Protein AF-S7QI22-F1 (afdb_monomer)

Organism: Gloeophyllum trabeum (strain ATCC 11539 / FP-39264 / Madison 617) (NCBI:txid670483)

pLDDT: mean 78.98, std 20.84, range [27.88, 98.0]

Secondary structure (DSSP, 8-state):
-----------PPPP-------TTS-S-SS-S--S--TT-EEEEES--SS---TTS----------------EEEEE-EEE-TTT--EEESHHHHHHHHHHHTT-SSHHHIIIIISTT---SS--SSS--SS---PPPPPP-TTPPPPP-EEEPPTT--S-STT--S-TTSHHHHHHT---EEES-GGG--SS-HHHHHHHHHHHHHTSHHHHS-HHHHHHHHHHHHT--HHHHHHHHHHHHHHHHH--GGGGSGGGGTTTTTSHHHHHHHHHHHHHHH--

Structure (mmCIF, N/CA/C/O backbone):
data_AF-S7QI22-F1
#
_entry.id   AF-S7QI22-F1
#
loop_
_atom_site.group_PDB
_atom_site.id
_atom_site.type_symbol
_atom_site.label_atom_id
_atom_site.label_alt_id
_atom_site.label_comp_id
_atom_site.label_asym_id
_atom_site.label_entity_id
_atom_site.label_seq_id
_atom_site.pdbx_PDB_ins_code
_atom_site.Cartn_x
_atom_site.Cartn_y
_atom_site.Cartn_z
_atom_site.occupancy
_atom_site.B_iso_or_equiv
_atom_site.auth_seq_id
_atom_site.auth_comp_id
_atom_site.auth_asym_id
_atom_site.auth_atom_id
_atom_site.pdbx_PDB_model_num
ATOM 1 N N . MET A 1 1 ? -31.833 12.101 -3.230 1.00 32.97 1 MET A N 1
ATOM 2 C CA . MET A 1 1 ? -30.832 11.012 -3.301 1.00 32.97 1 MET A CA 1
ATOM 3 C C . MET A 1 1 ? -29.604 11.663 -3.876 1.00 32.97 1 MET A C 1
ATOM 5 O O . MET A 1 1 ? -29.436 11.709 -5.086 1.00 32.97 1 MET A O 1
ATOM 9 N N . ASP A 1 2 ? -28.877 12.327 -2.991 1.00 27.88 2 ASP A N 1
ATOM 10 C CA . ASP A 1 2 ? -27.814 13.244 -3.352 1.00 27.88 2 ASP A CA 1
ATOM 11 C C . ASP A 1 2 ? -26.516 12.459 -3.516 1.00 27.88 2 ASP A C 1
ATOM 13 O O . ASP A 1 2 ? -26.020 11.841 -2.574 1.00 27.88 2 ASP A O 1
ATOM 17 N N . ASP A 1 3 ? -26.005 12.463 -4.748 1.00 34.81 3 ASP A N 1
ATOM 18 C CA . ASP A 1 3 ? -24.653 12.043 -5.099 1.00 34.81 3 ASP A CA 1
ATOM 19 C C . ASP A 1 3 ? -23.663 13.025 -4.462 1.00 34.81 3 ASP A C 1
ATOM 21 O O . ASP A 1 3 ? -23.208 14.003 -5.066 1.00 34.81 3 ASP A O 1
ATOM 25 N N . GLU A 1 4 ? -23.351 12.782 -3.192 1.00 31.64 4 GLU A N 1
ATOM 26 C CA . GLU A 1 4 ? -22.304 13.496 -2.486 1.00 31.64 4 GLU A CA 1
ATOM 27 C C . GLU A 1 4 ? -20.954 13.081 -3.085 1.00 31.64 4 GLU A C 1
ATOM 29 O O . GLU A 1 4 ? -20.426 11.984 -2.878 1.00 31.64 4 GLU A O 1
ATOM 34 N N . TRP A 1 5 ? -20.421 13.973 -3.915 1.00 32.31 5 TRP A N 1
ATOM 35 C CA . TRP A 1 5 ? -19.122 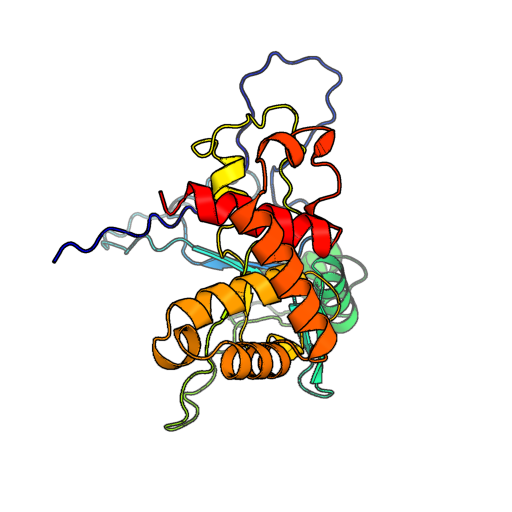13.861 -4.551 1.00 32.31 5 TRP A CA 1
ATOM 36 C C . TRP A 1 5 ? -18.049 13.479 -3.529 1.00 32.31 5 TRP A C 1
ATOM 38 O O . TRP A 1 5 ? -17.574 14.305 -2.751 1.00 32.31 5 TRP A O 1
ATOM 48 N N . LEU A 1 6 ? -17.586 12.229 -3.601 1.00 32.44 6 LEU A N 1
ATOM 49 C CA . LEU A 1 6 ? -16.284 11.808 -3.094 1.00 32.44 6 LEU A CA 1
ATOM 50 C C . LEU A 1 6 ? -15.233 12.751 -3.694 1.00 32.44 6 LEU A C 1
ATOM 52 O O . LEU A 1 6 ? -14.774 12.549 -4.821 1.00 32.44 6 LEU A O 1
ATOM 56 N N . VAL A 1 7 ? -14.859 13.796 -2.952 1.00 31.58 7 VAL A N 1
ATOM 57 C CA . VAL A 1 7 ? -13.767 14.704 -3.306 1.00 31.58 7 VAL A CA 1
ATOM 58 C C . VAL A 1 7 ? -12.490 13.868 -3.332 1.00 31.58 7 VAL A C 1
ATOM 60 O O . VAL A 1 7 ? -11.820 13.651 -2.321 1.00 31.58 7 VAL A O 1
ATOM 63 N N . ARG A 1 8 ? -12.170 13.329 -4.512 1.00 35.19 8 ARG A N 1
ATOM 64 C CA . ARG A 1 8 ? -10.935 12.597 -4.785 1.00 35.19 8 ARG A CA 1
ATOM 65 C C . ARG A 1 8 ? -9.800 13.609 -4.744 1.00 35.19 8 ARG A C 1
ATOM 67 O O . ARG A 1 8 ? -9.449 14.221 -5.748 1.00 35.19 8 ARG A O 1
ATOM 74 N N . TYR A 1 9 ? -9.245 13.817 -3.555 1.00 37.69 9 TYR A N 1
ATOM 75 C CA . TYR A 1 9 ? -8.039 14.610 -3.383 1.00 37.69 9 TYR A CA 1
ATOM 76 C C . TYR A 1 9 ? -6.875 13.906 -4.090 1.00 37.69 9 TYR A C 1
ATOM 78 O O . TYR A 1 9 ? -6.306 12.931 -3.595 1.00 37.69 9 TYR A O 1
ATOM 86 N N . PHE A 1 10 ? -6.515 14.409 -5.268 1.00 34.53 10 PHE A N 1
ATOM 87 C CA . PHE A 1 10 ? -5.229 14.119 -5.882 1.00 34.53 10 PHE A CA 1
ATOM 88 C C . PHE A 1 10 ? -4.170 14.944 -5.163 1.00 34.53 10 PHE A C 1
ATOM 90 O O . PHE A 1 10 ? -4.291 16.164 -5.031 1.00 34.53 10 PHE A O 1
ATOM 97 N N . HIS A 1 11 ? -3.119 14.279 -4.690 1.00 38.00 11 HIS A N 1
ATOM 98 C CA . HIS A 1 11 ? -1.991 14.963 -4.080 1.00 38.00 11 HIS A CA 1
ATOM 99 C C . HIS A 1 11 ? -1.364 15.903 -5.117 1.00 38.00 11 HIS A C 1
ATOM 101 O O . HIS A 1 11 ? -0.650 15.462 -6.016 1.00 38.00 11 HIS A O 1
ATOM 107 N N . LYS A 1 12 ? -1.630 17.209 -5.001 1.00 33.44 12 LYS A N 1
ATOM 108 C CA . LYS A 1 12 ? -0.836 18.220 -5.702 1.00 33.44 12 LYS A CA 1
ATOM 109 C C . LYS A 1 12 ? 0.592 18.112 -5.172 1.00 33.44 12 LYS A C 1
ATOM 111 O O . LYS A 1 12 ? 0.781 18.022 -3.955 1.00 33.44 12 LYS A O 1
ATOM 116 N N . ALA A 1 13 ? 1.575 18.098 -6.074 1.00 34.97 13 ALA A N 1
ATOM 117 C CA . ALA A 1 13 ? 2.981 18.163 -5.691 1.00 34.97 13 ALA A CA 1
ATOM 118 C C . ALA A 1 13 ? 3.179 19.324 -4.694 1.00 34.97 13 ALA A C 1
ATOM 120 O O . ALA A 1 13 ? 2.569 20.381 -4.901 1.00 34.97 13 ALA A O 1
ATOM 121 N N . PRO A 1 14 ? 3.971 19.146 -3.618 1.00 33.44 14 PRO A N 1
ATOM 122 C CA . PRO A 1 14 ? 4.215 20.205 -2.648 1.00 33.44 14 PRO A CA 1
ATOM 123 C C . PRO A 1 14 ? 4.653 21.480 -3.370 1.00 33.44 14 PRO A C 1
ATOM 125 O O . PRO A 1 14 ? 5.680 21.501 -4.046 1.00 33.44 14 PRO A O 1
ATOM 128 N N . ARG A 1 15 ? 3.853 22.542 -3.264 1.00 36.00 15 ARG A N 1
ATOM 129 C CA . ARG A 1 15 ? 4.297 23.883 -3.646 1.00 36.00 15 ARG A CA 1
ATOM 130 C C . ARG A 1 15 ? 5.043 24.462 -2.449 1.00 36.00 15 ARG A C 1
ATOM 132 O O . ARG A 1 15 ? 4.660 24.196 -1.311 1.00 36.00 15 ARG A O 1
ATOM 139 N N . ARG A 1 16 ? 6.125 25.201 -2.715 1.00 36.19 16 ARG A N 1
ATOM 140 C CA . ARG A 1 16 ? 6.928 25.896 -1.695 1.00 36.19 16 ARG A CA 1
ATOM 141 C C . ARG A 1 16 ? 6.001 26.597 -0.692 1.00 36.19 16 ARG A C 1
ATOM 143 O O . ARG A 1 16 ? 5.124 27.346 -1.119 1.00 36.19 16 ARG A O 1
ATOM 150 N N . SER A 1 17 ? 6.191 26.369 0.608 1.00 35.91 17 SER A N 1
ATOM 151 C CA . SER A 1 17 ? 5.625 27.259 1.623 1.00 35.91 17 SER A CA 1
ATOM 152 C C . SER A 1 17 ? 6.330 28.614 1.519 1.00 35.91 17 SER A C 1
ATOM 154 O O . SER A 1 17 ? 7.536 28.676 1.277 1.00 35.91 17 SER A O 1
ATOM 156 N N . ALA A 1 18 ? 5.575 29.703 1.650 1.00 34.38 18 ALA A N 1
ATOM 157 C CA . ALA A 1 18 ? 6.078 31.073 1.562 1.00 34.38 18 ALA A CA 1
ATOM 158 C C . ALA A 1 18 ? 6.797 31.507 2.857 1.00 34.38 18 ALA A C 1
ATOM 160 O O . ALA A 1 18 ? 6.476 32.543 3.429 1.00 34.38 18 ALA A O 1
ATOM 161 N N . LEU A 1 19 ? 7.733 30.694 3.355 1.00 39.56 19 LEU A N 1
ATOM 162 C CA . LEU A 1 19 ? 8.591 31.079 4.477 1.00 39.56 19 LEU A CA 1
ATOM 163 C C . LEU A 1 19 ? 9.858 31.793 3.970 1.00 39.56 19 LEU A C 1
ATOM 165 O O . LEU A 1 19 ? 10.321 31.488 2.864 1.00 39.56 19 LEU A O 1
ATOM 169 N N . PRO A 1 20 ? 10.422 32.742 4.745 1.00 38.84 20 PRO A N 1
ATOM 170 C CA . PRO A 1 20 ? 11.557 33.549 4.313 1.00 38.84 20 PRO A CA 1
ATOM 171 C C . PRO A 1 20 ? 12.781 32.677 4.025 1.00 38.84 20 PRO A C 1
ATOM 173 O O . PRO A 1 20 ? 13.117 31.774 4.790 1.00 38.84 20 PRO A O 1
ATOM 176 N N . GLN A 1 21 ? 13.439 32.965 2.903 1.00 41.16 21 GLN A N 1
ATOM 177 C CA . GLN A 1 21 ? 14.637 32.283 2.427 1.00 41.16 21 GLN A CA 1
ATOM 178 C C . GLN A 1 21 ? 15.797 32.467 3.414 1.00 41.16 21 GLN A C 1
ATOM 180 O O . GLN A 1 21 ? 16.499 33.473 3.377 1.00 41.16 21 GLN A O 1
ATOM 185 N N . THR A 1 22 ? 16.046 31.476 4.267 1.00 34.44 22 THR A N 1
ATOM 186 C CA . THR A 1 22 ? 17.354 31.312 4.902 1.00 34.44 22 THR A CA 1
ATOM 187 C C . THR A 1 22 ? 18.249 30.488 3.972 1.00 34.44 22 THR A C 1
ATOM 189 O O . THR A 1 22 ? 17.925 29.368 3.571 1.00 34.44 22 THR A O 1
ATOM 192 N N . LEU A 1 23 ? 19.375 31.093 3.586 1.00 37.47 23 LEU A N 1
ATOM 193 C CA . LEU A 1 23 ? 20.327 30.689 2.537 1.00 37.47 23 LEU A CA 1
ATOM 194 C C . LEU A 1 23 ? 21.115 29.384 2.800 1.00 37.47 23 LEU A C 1
ATOM 196 O O . LEU A 1 23 ? 22.158 29.156 2.198 1.00 37.47 23 LEU A O 1
ATOM 200 N N . THR A 1 24 ? 20.627 28.495 3.661 1.00 34.00 24 THR A N 1
ATOM 201 C CA . THR A 1 24 ? 21.284 27.214 3.989 1.00 34.00 24 THR A CA 1
ATOM 202 C C . THR A 1 24 ? 20.348 26.007 3.922 1.00 34.00 24 THR A C 1
ATOM 204 O O . THR A 1 24 ? 20.777 24.874 4.148 1.00 34.00 24 THR A O 1
ATOM 207 N N . ALA A 1 25 ? 19.081 26.198 3.542 1.00 32.06 25 ALA A N 1
ATOM 208 C CA . ALA A 1 25 ? 18.174 25.087 3.290 1.00 32.06 25 ALA A CA 1
ATOM 209 C C . ALA A 1 25 ? 18.541 24.398 1.968 1.00 32.06 25 ALA A C 1
ATOM 211 O O . ALA A 1 25 ? 18.298 24.927 0.882 1.00 32.06 25 ALA A O 1
ATOM 212 N N . SER A 1 26 ? 19.125 23.203 2.088 1.00 30.52 26 SER A N 1
ATOM 213 C CA . SER A 1 26 ? 19.327 22.235 1.010 1.00 30.52 26 SER A CA 1
ATOM 214 C C . SER A 1 26 ? 18.198 22.310 -0.021 1.00 30.52 26 SER A C 1
ATOM 216 O O . SER A 1 26 ? 17.028 22.021 0.258 1.00 30.52 26 SER A O 1
ATOM 218 N N . LEU A 1 27 ? 18.567 22.716 -1.234 1.00 33.09 27 LEU A N 1
ATOM 219 C CA . LEU A 1 27 ? 17.755 22.573 -2.426 1.00 33.09 27 LEU A CA 1
ATOM 220 C C . LEU A 1 27 ? 17.337 21.097 -2.526 1.00 33.09 27 LEU A C 1
ATOM 222 O O . LEU A 1 27 ? 18.102 20.283 -3.033 1.00 33.09 27 LEU A O 1
ATOM 226 N N . THR A 1 28 ? 16.117 20.745 -2.086 1.00 36.25 28 THR A N 1
ATOM 227 C CA . THR A 1 28 ? 15.000 20.253 -2.933 1.00 36.25 28 THR A CA 1
ATOM 228 C C . THR A 1 28 ? 14.125 19.131 -2.343 1.00 36.25 28 THR A C 1
ATOM 230 O O . THR A 1 28 ? 14.514 17.968 -2.258 1.00 36.25 28 THR A O 1
ATOM 233 N N . ALA A 1 29 ? 12.847 19.453 -2.104 1.00 35.47 29 ALA A N 1
ATOM 234 C CA . ALA A 1 29 ? 11.760 18.499 -1.869 1.00 35.47 29 ALA A CA 1
ATOM 235 C C . ALA A 1 29 ? 10.654 18.665 -2.936 1.00 35.47 29 ALA A C 1
ATOM 237 O O . ALA A 1 29 ? 9.647 19.312 -2.679 1.00 35.47 29 ALA A O 1
ATOM 238 N N . ALA A 1 30 ? 10.851 18.041 -4.110 1.00 38.47 30 ALA A N 1
ATOM 239 C CA . ALA A 1 30 ? 9.886 17.866 -5.221 1.00 38.47 30 ALA A CA 1
ATOM 240 C C . ALA A 1 30 ? 9.896 18.899 -6.378 1.00 38.47 30 ALA A C 1
ATOM 242 O O . ALA A 1 30 ? 8.937 19.636 -6.580 1.00 38.47 30 ALA A O 1
ATOM 243 N N . GLY A 1 31 ? 10.938 18.868 -7.222 1.00 31.12 31 GLY A N 1
ATOM 244 C CA . GLY A 1 31 ? 10.938 19.511 -8.546 1.00 31.12 31 GLY A CA 1
ATOM 245 C C . GLY A 1 31 ? 11.563 18.610 -9.622 1.00 31.12 31 GLY A C 1
ATOM 246 O O . GLY A 1 31 ? 12.725 18.229 -9.481 1.00 31.12 31 GLY A O 1
ATOM 247 N N . GLY A 1 32 ? 10.791 18.284 -10.669 1.00 35.94 32 GLY A N 1
ATOM 248 C CA . GLY A 1 32 ? 11.262 17.710 -11.943 1.00 35.94 32 GLY A CA 1
ATOM 249 C C . GLY A 1 32 ? 11.547 16.207 -12.017 1.00 35.94 32 GLY A C 1
ATOM 250 O O . GLY A 1 32 ? 11.853 15.566 -11.011 1.00 35.94 32 GLY A O 1
ATOM 251 N N . TYR A 1 33 ? 11.503 15.649 -13.238 1.00 45.06 33 TYR A N 1
ATOM 252 C CA . TYR A 1 33 ? 12.042 14.317 -13.538 1.00 45.06 33 TYR A CA 1
ATOM 253 C C . TYR A 1 33 ? 13.575 14.366 -13.453 1.00 45.06 33 TYR A C 1
ATOM 255 O O . TYR A 1 33 ? 14.273 14.707 -14.401 1.00 45.06 33 TYR A O 1
ATOM 263 N N . ARG A 1 34 ? 14.105 14.054 -12.269 1.00 52.25 34 ARG A N 1
ATOM 264 C CA . ARG A 1 34 ? 15.538 14.102 -11.922 1.00 52.25 34 ARG A CA 1
ATOM 265 C C . ARG A 1 34 ? 16.321 12.862 -12.367 1.00 52.25 34 ARG A C 1
ATOM 267 O O . ARG A 1 34 ? 17.163 12.370 -11.625 1.00 52.25 34 ARG A O 1
ATOM 274 N N . GLY A 1 35 ? 15.984 12.299 -13.526 1.00 54.97 35 GLY A N 1
ATOM 275 C CA . GLY A 1 35 ? 16.480 10.973 -13.914 1.00 54.97 35 GLY A CA 1
ATOM 276 C C . GLY A 1 35 ? 15.874 9.835 -13.081 1.00 54.97 35 GLY A C 1
ATOM 277 O O . GLY A 1 35 ? 16.493 8.786 -12.945 1.00 54.97 35 GLY A O 1
ATOM 278 N N . GLY A 1 36 ? 14.675 10.054 -12.521 1.00 62.53 36 GLY A N 1
ATOM 279 C CA . GLY A 1 36 ? 13.928 9.097 -11.698 1.00 62.53 36 GLY A CA 1
ATOM 280 C C . GLY A 1 36 ? 14.420 8.968 -10.250 1.00 62.53 36 GLY A C 1
ATOM 281 O O . GLY A 1 36 ? 15.495 9.421 -9.874 1.00 62.53 36 GLY A O 1
ATOM 282 N N . THR A 1 37 ? 13.597 8.365 -9.389 1.00 74.06 37 THR A N 1
ATOM 283 C CA . THR A 1 37 ? 13.977 8.021 -8.007 1.00 74.06 37 THR A CA 1
ATOM 284 C C . THR A 1 37 ? 13.543 6.594 -7.703 1.00 74.06 37 THR A C 1
ATOM 286 O O . THR A 1 37 ? 12.596 6.097 -8.306 1.00 74.06 37 THR A O 1
ATOM 289 N N . ARG A 1 38 ? 14.162 5.940 -6.716 1.00 85.75 38 ARG A N 1
ATOM 290 C CA . ARG A 1 38 ? 13.755 4.606 -6.232 1.00 85.75 38 ARG A CA 1
ATOM 291 C C . ARG A 1 38 ? 12.455 4.640 -5.400 1.00 85.75 38 ARG A C 1
ATOM 293 O O . ARG A 1 38 ? 12.348 4.004 -4.361 1.00 85.75 38 ARG A O 1
ATOM 300 N N . LYS A 1 39 ? 11.462 5.443 -5.800 1.00 87.06 39 LYS A N 1
ATOM 301 C CA . LYS A 1 39 ? 10.205 5.663 -5.051 1.00 87.06 39 LYS A CA 1
ATOM 302 C C . LYS A 1 39 ? 8.987 4.956 -5.657 1.00 87.06 39 LYS A C 1
ATOM 304 O O . LYS A 1 39 ? 7.886 5.105 -5.111 1.00 87.06 39 LYS A O 1
ATOM 309 N N . GLY A 1 40 ? 9.199 4.128 -6.676 1.00 90.44 40 GLY A N 1
ATOM 310 C CA . GLY A 1 40 ? 8.185 3.392 -7.431 1.00 90.44 40 GLY A CA 1
ATOM 311 C C . GLY A 1 40 ? 8.192 3.806 -8.904 1.00 90.44 40 GLY A C 1
ATOM 312 O O . GLY A 1 40 ? 9.109 4.498 -9.340 1.00 90.44 40 GLY A O 1
ATOM 313 N N . LEU A 1 41 ? 7.171 3.384 -9.647 1.00 91.56 41 LEU A N 1
ATOM 314 C CA . LEU A 1 41 ? 6.966 3.747 -11.050 1.00 91.56 41 LEU A CA 1
ATOM 315 C C . LEU A 1 41 ? 5.680 4.565 -11.186 1.00 91.56 41 LEU A C 1
ATOM 317 O O . LEU A 1 41 ? 4.600 4.072 -10.858 1.00 91.56 41 LEU A O 1
ATOM 321 N N . ASP A 1 42 ? 5.803 5.798 -11.668 1.00 90.25 42 ASP A N 1
ATOM 322 C CA . ASP A 1 42 ? 4.667 6.673 -11.946 1.00 90.25 42 ASP A CA 1
ATOM 323 C C . ASP A 1 42 ? 4.140 6.428 -13.366 1.00 90.25 42 ASP A C 1
ATOM 325 O O . ASP A 1 42 ? 4.886 6.488 -14.341 1.00 90.25 42 ASP A O 1
ATOM 329 N N . LEU A 1 43 ? 2.838 6.173 -13.475 1.00 88.50 43 LEU A N 1
ATOM 330 C CA . LEU A 1 43 ? 2.094 6.184 -14.729 1.00 88.50 43 LEU A CA 1
ATOM 331 C C . LEU A 1 43 ? 1.163 7.384 -14.716 1.00 88.50 43 LEU A C 1
ATOM 333 O O . LEU A 1 43 ? 0.301 7.473 -13.845 1.00 88.50 43 LEU A O 1
ATOM 337 N N . THR A 1 44 ? 1.313 8.277 -15.686 1.00 84.88 44 THR A N 1
ATOM 338 C CA . THR A 1 44 ? 0.451 9.452 -15.838 1.00 84.88 44 THR A CA 1
ATOM 339 C C . THR A 1 44 ? -0.489 9.236 -17.016 1.00 84.88 44 THR A C 1
ATOM 341 O O . THR A 1 44 ? -0.072 8.778 -18.077 1.00 84.88 44 THR A O 1
ATOM 344 N N . PHE A 1 45 ? -1.763 9.560 -16.818 1.00 78.12 45 PHE A N 1
ATOM 345 C CA . PHE A 1 45 ? -2.821 9.481 -17.816 1.00 78.12 45 PHE A CA 1
ATOM 346 C C . PHE A 1 45 ? -3.348 10.879 -18.120 1.00 78.12 45 PHE A C 1
ATOM 348 O O . PHE A 1 45 ? -3.448 11.722 -17.224 1.00 78.12 45 PHE A O 1
ATOM 355 N N . GLY A 1 46 ? -3.737 11.083 -19.374 1.00 68.44 46 GLY A N 1
ATOM 356 C CA . GLY A 1 46 ? -4.176 12.377 -19.878 1.00 68.44 46 GLY A CA 1
ATOM 357 C C . GLY A 1 46 ? -2.999 13.237 -20.326 1.00 68.44 46 GLY A C 1
ATOM 358 O O . GLY A 1 46 ? -1.944 13.264 -19.694 1.00 68.44 46 GLY A O 1
ATOM 359 N N . MET A 1 47 ? -3.185 13.941 -21.438 1.00 57.25 47 MET A N 1
ATOM 360 C CA . MET A 1 47 ? -2.289 15.013 -21.850 1.00 57.25 47 MET A CA 1
ATOM 361 C C . MET A 1 47 ? -2.781 16.309 -21.208 1.00 57.25 47 MET A C 1
ATOM 363 O O . MET A 1 47 ? -3.920 16.707 -21.446 1.00 57.25 47 MET A O 1
ATOM 367 N N . PRO A 1 48 ? -1.955 17.014 -20.423 1.00 51.91 48 PRO A N 1
ATOM 368 C CA . PRO A 1 48 ? -2.129 18.448 -20.301 1.00 51.91 48 PRO A CA 1
ATOM 369 C C . PRO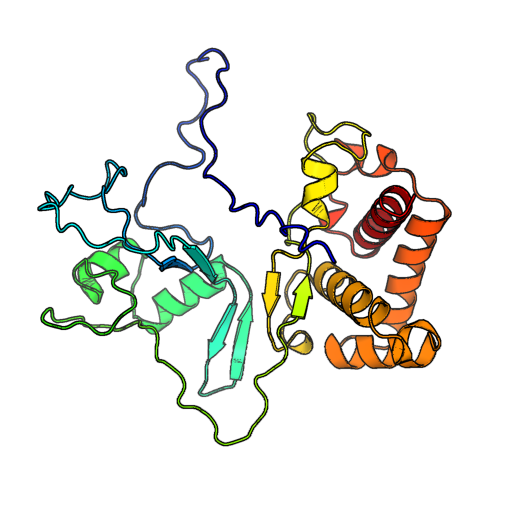 A 1 48 ? -2.020 19.039 -21.712 1.00 51.91 48 PRO A C 1
ATOM 371 O O . PRO A 1 48 ? -1.005 18.831 -22.375 1.00 51.91 48 PRO A O 1
ATOM 374 N N . SER A 1 49 ? -3.017 19.803 -22.163 1.00 51.25 49 SER A N 1
ATOM 375 C CA . SER A 1 49 ? -2.931 20.583 -23.413 1.00 51.25 49 SER A CA 1
ATOM 376 C C . SER A 1 49 ? -1.763 21.587 -23.391 1.00 51.25 49 SER A C 1
ATOM 378 O O . SER A 1 49 ? -1.412 22.173 -24.406 1.00 51.25 49 SER A O 1
ATOM 380 N N . THR A 1 50 ? -1.154 21.795 -22.218 1.00 52.34 50 THR A N 1
ATOM 381 C CA . THR A 1 50 ? 0.040 22.606 -21.993 1.00 52.34 50 THR A CA 1
ATOM 382 C C . THR A 1 50 ? 1.014 21.883 -21.060 1.00 52.34 50 THR A C 1
ATOM 384 O O . THR A 1 50 ? 0.740 21.635 -19.883 1.00 52.34 50 THR A O 1
ATOM 387 N N . VAL A 1 51 ? 2.197 21.551 -21.579 1.00 52.88 51 VAL A N 1
ATOM 388 C CA . VAL A 1 51 ? 3.321 21.037 -20.787 1.00 52.88 51 VAL A CA 1
ATOM 389 C C . VAL A 1 51 ? 3.870 22.187 -19.936 1.00 52.88 51 VAL A C 1
ATOM 391 O O . VAL A 1 51 ? 4.609 23.033 -20.421 1.00 52.88 51 VAL A O 1
ATOM 394 N N . THR A 1 52 ? 3.491 22.248 -18.658 1.00 51.47 52 THR A N 1
ATOM 395 C CA . THR A 1 52 ? 3.945 23.301 -17.718 1.00 51.47 52 THR A CA 1
ATOM 396 C C . THR A 1 52 ? 5.245 22.952 -16.987 1.00 51.47 52 THR A C 1
ATOM 398 O O . THR A 1 52 ? 5.781 23.761 -16.230 1.00 51.47 52 THR A O 1
ATOM 401 N N . SER A 1 53 ? 5.755 21.733 -17.179 1.00 51.47 53 SER A N 1
ATOM 402 C CA . SER A 1 53 ? 7.024 21.298 -16.598 1.00 51.47 53 SER A CA 1
ATOM 403 C C . SER A 1 53 ? 8.194 21.925 -17.362 1.00 51.47 53 SER A C 1
ATOM 405 O O . SER A 1 53 ? 8.289 21.707 -18.567 1.00 51.47 53 SER A O 1
ATOM 407 N N . PRO A 1 54 ? 9.148 22.591 -16.686 1.00 47.28 54 PRO A N 1
ATOM 408 C CA . PRO A 1 54 ? 10.325 23.166 -17.344 1.00 47.28 54 PRO A CA 1
ATOM 409 C C . PRO A 1 54 ? 11.306 22.107 -17.879 1.00 47.28 54 PRO A C 1
ATOM 411 O O . PRO A 1 54 ? 12.309 22.453 -18.491 1.00 47.28 54 PRO A O 1
ATOM 414 N N . TYR A 1 55 ? 11.048 20.821 -17.626 1.00 48.12 55 TYR A N 1
ATOM 415 C CA . TYR A 1 55 ? 11.918 19.704 -18.005 1.00 48.12 55 TYR A CA 1
ATOM 416 C C . TYR A 1 55 ? 11.506 19.008 -19.305 1.00 48.12 55 TYR A C 1
ATOM 418 O O . TYR A 1 55 ? 12.203 18.102 -19.750 1.00 48.12 55 TYR A O 1
ATOM 426 N N . PHE A 1 56 ? 10.373 19.389 -19.890 1.00 52.41 56 PHE A N 1
ATOM 427 C CA . PHE A 1 56 ? 9.887 18.831 -21.145 1.00 52.41 56 PHE A CA 1
ATOM 428 C C . PHE A 1 56 ? 9.682 19.975 -22.134 1.00 52.41 56 PHE A C 1
ATOM 430 O O . PHE A 1 56 ? 9.175 21.033 -21.762 1.00 52.41 56 PHE A O 1
ATOM 437 N N . ALA A 1 57 ? 10.084 19.771 -23.387 1.00 55.16 57 ALA A N 1
ATOM 438 C CA . ALA A 1 57 ? 9.852 20.756 -24.430 1.00 55.16 57 ALA A CA 1
ATOM 439 C C . ALA A 1 57 ? 8.340 20.941 -24.627 1.00 55.16 57 ALA A C 1
ATOM 441 O O . ALA A 1 57 ? 7.604 19.970 -24.814 1.00 55.16 57 ALA A O 1
ATOM 442 N N . SER A 1 58 ? 7.876 22.190 -24.570 1.00 52.66 58 SER A N 1
ATOM 443 C CA . SER A 1 58 ? 6.507 22.537 -24.941 1.00 52.66 58 SER A CA 1
ATOM 444 C C . SER A 1 58 ? 6.342 22.293 -26.437 1.00 52.66 58 SER A C 1
ATOM 446 O O . SER A 1 58 ? 6.722 23.129 -27.254 1.00 52.66 58 SER A O 1
ATOM 448 N N . LEU A 1 59 ? 5.778 21.145 -26.804 1.00 50.44 59 LEU A N 1
ATOM 449 C CA . LEU A 1 59 ? 5.269 20.925 -28.152 1.00 50.44 59 LEU A CA 1
ATOM 450 C C . LEU A 1 59 ? 4.103 21.900 -28.347 1.00 50.44 59 LEU A C 1
ATOM 452 O O . LEU A 1 59 ? 3.067 21.776 -27.690 1.00 50.44 59 LEU A O 1
ATOM 456 N N . GLY A 1 60 ? 4.317 22.925 -29.176 1.00 48.47 60 GLY A N 1
ATOM 457 C CA . GLY A 1 60 ? 3.314 23.938 -29.492 1.00 48.47 60 GLY A CA 1
ATOM 458 C C . GLY A 1 60 ? 2.007 23.265 -29.895 1.00 48.47 60 GLY A C 1
ATOM 459 O O . GLY A 1 60 ? 1.946 22.569 -30.902 1.00 48.47 60 GLY A O 1
ATOM 460 N N . SER A 1 61 ? 0.977 23.417 -29.068 1.00 47.34 61 SER A N 1
ATOM 461 C CA . SER A 1 61 ? -0.314 22.788 -29.316 1.00 47.34 61 SER A CA 1
ATOM 462 C C . SER A 1 61 ? -1.114 23.667 -30.268 1.00 47.34 61 SER A C 1
ATOM 464 O O . SER A 1 61 ? -1.582 24.741 -29.894 1.00 47.34 61 SER A O 1
ATOM 466 N N . SER A 1 62 ? -1.259 23.214 -31.513 1.00 43.72 62 SER A N 1
ATOM 467 C CA . SER A 1 62 ? -2.283 23.715 -32.426 1.00 43.72 62 SER A CA 1
ATOM 468 C C . SER A 1 62 ? -3.649 23.433 -31.801 1.00 43.72 62 SER A C 1
ATOM 470 O O . SER A 1 62 ? -3.996 22.282 -31.538 1.00 43.72 62 SER A O 1
ATOM 472 N N . ALA A 1 63 ? -4.396 24.495 -31.509 1.00 46.00 63 ALA A N 1
ATOM 473 C CA . ALA A 1 63 ? -5.708 24.435 -30.885 1.00 46.00 63 ALA A CA 1
ATOM 474 C C . ALA A 1 63 ? -6.698 23.654 -31.767 1.00 46.00 63 ALA A C 1
ATOM 476 O O . ALA A 1 63 ? -7.215 24.182 -32.748 1.00 46.00 63 ALA A O 1
ATOM 477 N N . SER A 1 64 ? -6.970 22.396 -31.414 1.00 42.34 64 SER A N 1
ATOM 478 C CA . SER A 1 64 ? -8.115 21.649 -31.935 1.00 42.34 64 SER A CA 1
ATOM 479 C C . SER A 1 64 ? -9.243 21.716 -30.912 1.00 42.34 64 SER A C 1
ATOM 481 O O . SER A 1 64 ? -9.112 21.268 -29.775 1.00 42.34 64 SER A O 1
ATOM 483 N N . SER A 1 65 ? -10.347 22.327 -31.326 1.00 42.97 65 SER A N 1
ATOM 484 C CA . SER A 1 65 ? -11.556 22.636 -30.565 1.00 42.97 65 SER A CA 1
ATOM 485 C C . SER A 1 65 ? -12.460 21.420 -30.333 1.00 42.97 65 SER A C 1
ATOM 487 O O . SER A 1 65 ? -13.663 21.463 -30.595 1.00 42.97 65 SER A O 1
ATOM 489 N N . ARG A 1 66 ? -11.919 20.314 -29.815 1.00 45.59 66 ARG A N 1
ATOM 490 C CA . ARG A 1 66 ? -12.767 19.272 -29.227 1.00 45.59 66 ARG A CA 1
ATOM 491 C C . ARG A 1 66 ? -12.860 19.511 -27.732 1.00 45.59 66 ARG A C 1
ATOM 493 O O . ARG A 1 66 ? -11.856 19.765 -27.079 1.00 45.59 66 ARG A O 1
ATOM 500 N N . ALA A 1 67 ? -14.082 19.449 -27.206 1.00 49.50 67 ALA A N 1
ATOM 501 C CA . ALA A 1 67 ? -14.359 19.371 -25.779 1.00 49.50 67 ALA A CA 1
ATOM 502 C C . ALA A 1 67 ? -13.747 18.069 -25.236 1.00 49.50 67 ALA A C 1
ATOM 504 O O . ALA A 1 67 ? -14.422 17.057 -25.059 1.00 49.50 67 ALA A O 1
ATOM 505 N N . GLU A 1 68 ? -12.427 18.060 -25.086 1.00 53.28 68 GLU A N 1
ATOM 506 C CA . GLU A 1 68 ? -11.676 16.941 -24.558 1.00 53.28 68 GLU A CA 1
ATOM 507 C C . GLU A 1 68 ? -11.969 16.886 -23.069 1.00 53.28 68 GLU A C 1
ATOM 509 O O . GLU A 1 68 ? -11.625 17.786 -22.303 1.00 53.28 68 GLU A O 1
ATOM 514 N N . THR A 1 69 ? -12.648 15.822 -22.653 1.00 50.72 69 THR A N 1
ATOM 515 C CA . THR A 1 69 ? -12.766 15.461 -21.247 1.00 50.72 69 THR A CA 1
ATOM 516 C C . THR A 1 69 ? -11.366 15.486 -20.643 1.00 50.72 69 THR A C 1
ATOM 518 O O . THR A 1 69 ? -10.547 14.620 -20.954 1.00 50.72 69 THR A O 1
ATOM 521 N N . SER A 1 70 ? -11.086 16.481 -19.801 1.00 61.53 70 SER A N 1
ATOM 522 C CA . SER A 1 70 ? -9.783 16.757 -19.188 1.00 61.53 70 SER A CA 1
ATOM 523 C C . SER A 1 70 ? -9.446 15.727 -18.105 1.00 61.53 70 SER A C 1
ATOM 525 O O . SER A 1 70 ? -9.211 16.060 -16.941 1.00 61.53 70 SER A O 1
ATOM 527 N N . THR A 1 71 ? -9.499 14.443 -18.454 1.00 62.06 71 THR A N 1
ATOM 528 C CA . THR A 1 71 ? -9.206 13.351 -17.534 1.00 62.06 71 THR A CA 1
ATOM 529 C C . THR A 1 71 ? -7.700 13.235 -17.420 1.00 62.06 71 THR A C 1
ATOM 531 O O . THR A 1 71 ? -7.042 12.522 -18.172 1.00 62.06 71 THR A O 1
ATOM 534 N N . VAL A 1 72 ? -7.167 13.983 -16.463 1.00 74.94 72 VAL A N 1
ATOM 535 C CA . VAL A 1 72 ? -5.802 13.838 -15.977 1.00 74.94 72 VAL A CA 1
ATOM 536 C C . VAL A 1 72 ? -5.808 12.920 -14.765 1.00 74.94 72 VAL A C 1
ATOM 538 O O . VAL A 1 72 ? -6.692 12.984 -13.908 1.00 74.94 72 VAL A O 1
ATOM 541 N N . GLY A 1 73 ? -4.821 12.044 -14.681 1.00 80.62 73 GLY A N 1
ATOM 542 C CA . GLY A 1 73 ? -4.710 11.112 -13.575 1.00 80.62 73 GLY A CA 1
ATOM 543 C C . GLY A 1 73 ? -3.334 10.489 -13.505 1.00 80.62 73 GLY A C 1
ATOM 544 O O . GLY A 1 73 ? -2.488 10.689 -14.370 1.00 80.62 73 GLY A O 1
ATOM 545 N N . GLY A 1 74 ? -3.109 9.706 -12.462 1.00 85.06 74 GLY A N 1
ATOM 546 C CA . GLY A 1 74 ? -1.881 8.947 -12.351 1.00 85.06 74 GLY A CA 1
ATOM 547 C C . GLY A 1 74 ? -1.992 7.822 -11.344 1.00 85.06 74 GLY A C 1
ATOM 548 O O . GLY A 1 74 ? -2.826 7.853 -10.437 1.00 85.06 74 GLY A O 1
ATOM 549 N N . ILE A 1 75 ? -1.152 6.813 -11.527 1.00 88.38 75 ILE A N 1
ATOM 550 C CA . ILE A 1 75 ? -1.024 5.666 -10.640 1.00 88.38 75 ILE A CA 1
ATOM 551 C C . ILE A 1 75 ? 0.454 5.497 -10.319 1.00 88.38 75 ILE A C 1
ATOM 553 O O . ILE A 1 75 ? 1.286 5.403 -11.216 1.00 88.38 75 ILE A O 1
ATOM 557 N N . LEU A 1 76 ? 0.765 5.406 -9.028 1.00 91.00 76 LEU A N 1
ATOM 558 C CA . LEU A 1 76 ? 2.100 5.074 -8.550 1.00 91.00 76 LEU A CA 1
ATOM 559 C C . LEU A 1 76 ? 2.165 3.589 -8.201 1.00 91.00 76 LEU A C 1
ATOM 561 O O . LEU A 1 76 ? 1.611 3.141 -7.193 1.00 91.00 76 LEU A O 1
ATOM 565 N N . LEU A 1 77 ? 2.871 2.827 -9.028 1.00 92.00 77 LEU A N 1
ATOM 566 C CA . LEU A 1 77 ? 3.106 1.406 -8.828 1.00 92.00 77 LEU A CA 1
ATOM 567 C C . LEU A 1 77 ? 4.241 1.194 -7.821 1.00 92.00 77 LEU A C 1
ATOM 569 O O . LEU A 1 77 ? 5.306 1.809 -7.903 1.00 92.00 77 LEU A O 1
ATOM 573 N N . ARG A 1 78 ? 4.005 0.310 -6.845 1.00 89.62 78 ARG A N 1
ATOM 574 C CA . ARG A 1 78 ? 4.958 0.002 -5.755 1.00 89.62 78 ARG A CA 1
ATOM 575 C C . ARG A 1 78 ? 5.233 -1.481 -5.542 1.00 89.62 78 ARG A C 1
ATOM 577 O O . ARG A 1 78 ? 6.075 -1.830 -4.719 1.00 89.62 78 ARG A O 1
ATOM 584 N N . THR A 1 79 ? 4.511 -2.329 -6.258 1.00 90.19 79 THR A N 1
ATOM 585 C CA . THR A 1 79 ? 4.627 -3.779 -6.175 1.00 90.19 79 THR A CA 1
ATOM 586 C C . THR A 1 79 ? 4.517 -4.333 -7.582 1.00 90.19 79 THR A C 1
ATOM 588 O O . THR A 1 79 ? 3.651 -3.903 -8.345 1.00 90.19 79 THR A O 1
ATOM 591 N N . ILE A 1 80 ? 5.387 -5.278 -7.917 1.00 91.81 80 ILE A N 1
ATOM 592 C CA . ILE A 1 80 ? 5.336 -6.028 -9.169 1.00 91.81 80 ILE A CA 1
ATOM 593 C C . ILE A 1 80 ? 5.308 -7.520 -8.844 1.00 91.81 80 ILE A C 1
ATOM 595 O O . ILE A 1 80 ? 5.847 -7.956 -7.826 1.00 91.81 80 ILE A O 1
ATOM 599 N N . ARG A 1 81 ? 4.639 -8.301 -9.690 1.00 91.94 81 ARG A N 1
ATOM 600 C CA . ARG A 1 81 ? 4.645 -9.759 -9.617 1.00 91.94 81 ARG A CA 1
ATOM 601 C C . ARG A 1 81 ? 5.230 -10.303 -10.907 1.00 91.94 81 ARG A C 1
ATOM 603 O O . ARG A 1 81 ? 4.730 -9.969 -11.981 1.00 91.94 81 ARG A O 1
ATOM 610 N N . CYS A 1 82 ? 6.251 -11.137 -10.794 1.00 91.06 82 CYS A N 1
ATOM 611 C CA . CYS A 1 82 ? 6.770 -11.884 -11.925 1.00 91.06 82 CYS A CA 1
ATOM 612 C C . CYS A 1 82 ? 5.765 -12.983 -12.301 1.00 91.06 82 CYS A C 1
ATOM 614 O O . CYS A 1 82 ? 5.242 -13.694 -11.443 1.00 91.06 82 CYS A O 1
ATOM 616 N N . VAL A 1 83 ? 5.424 -13.072 -13.587 1.00 89.62 83 VAL A N 1
ATOM 617 C CA . VAL A 1 83 ? 4.396 -14.008 -14.071 1.00 89.62 83 VAL A CA 1
ATOM 618 C C . VAL A 1 83 ? 4.926 -15.440 -14.118 1.00 89.62 83 VAL A C 1
ATOM 620 O O . VAL A 1 83 ? 4.163 -16.359 -13.844 1.00 89.62 83 VAL A O 1
ATOM 623 N N . ALA A 1 84 ? 6.212 -15.620 -14.431 1.00 90.56 84 ALA A N 1
ATOM 624 C CA . ALA A 1 84 ? 6.817 -16.934 -14.634 1.00 90.56 84 ALA A CA 1
ATOM 625 C C . ALA A 1 84 ? 6.907 -17.762 -13.342 1.00 90.56 84 ALA A C 1
ATOM 627 O O . ALA A 1 84 ? 6.607 -18.949 -13.357 1.00 90.56 84 ALA A O 1
ATOM 628 N N . ASP A 1 85 ? 7.291 -17.135 -12.228 1.00 91.62 85 ASP A N 1
ATOM 629 C CA . ASP A 1 85 ? 7.522 -17.797 -10.934 1.00 91.62 85 ASP A CA 1
ATOM 630 C C . ASP A 1 85 ? 6.511 -17.371 -9.850 1.00 91.62 85 ASP A C 1
ATOM 632 O O . ASP A 1 85 ? 6.543 -17.862 -8.724 1.00 91.62 85 ASP A O 1
ATOM 636 N N . GLY A 1 86 ? 5.614 -16.427 -10.158 1.00 89.69 86 GLY A N 1
ATOM 637 C CA . GLY A 1 86 ? 4.653 -15.877 -9.203 1.00 89.69 86 GLY A CA 1
ATOM 638 C C . GLY A 1 86 ? 5.268 -14.995 -8.110 1.00 89.69 86 GLY A C 1
ATOM 639 O O . GLY A 1 86 ? 4.528 -14.522 -7.242 1.00 89.69 86 GLY A O 1
ATOM 640 N N . ARG A 1 87 ? 6.582 -14.733 -8.140 1.00 91.94 87 ARG A N 1
ATOM 641 C CA . ARG A 1 87 ? 7.297 -13.983 -7.101 1.00 91.94 87 ARG A CA 1
ATOM 642 C C . ARG A 1 87 ? 6.784 -12.551 -7.024 1.00 91.94 87 ARG A C 1
ATOM 644 O O . ARG A 1 87 ? 6.732 -11.830 -8.023 1.00 91.94 87 ARG A O 1
ATOM 651 N N . VAL A 1 88 ? 6.425 -12.120 -5.816 1.00 91.56 88 VAL A N 1
ATOM 652 C CA . VAL A 1 88 ? 5.946 -10.760 -5.542 1.00 91.56 88 VAL A CA 1
ATOM 653 C C . VAL A 1 88 ? 7.065 -9.929 -4.937 1.00 91.56 88 VAL A C 1
ATOM 655 O O . VAL A 1 88 ? 7.617 -10.268 -3.893 1.00 91.56 88 VAL A O 1
ATOM 658 N N . ILE A 1 89 ? 7.364 -8.804 -5.575 1.00 91.62 89 ILE A N 1
ATOM 659 C CA . ILE A 1 89 ? 8.374 -7.846 -5.136 1.00 91.62 89 ILE A CA 1
ATOM 660 C C . ILE A 1 89 ? 7.632 -6.622 -4.634 1.00 91.62 89 ILE A C 1
ATOM 662 O O . ILE A 1 89 ? 7.047 -5.860 -5.406 1.00 91.62 89 ILE A O 1
ATOM 666 N N . SER A 1 90 ? 7.604 -6.472 -3.312 1.00 88.31 90 SER A N 1
ATOM 667 C CA . SER A 1 90 ? 6.810 -5.453 -2.634 1.00 88.31 90 SER A CA 1
ATOM 668 C C . SER A 1 90 ? 7.702 -4.390 -2.012 1.00 88.31 90 SER A C 1
ATOM 670 O O . SER A 1 90 ? 8.308 -4.603 -0.965 1.00 88.31 90 SER A O 1
ATOM 672 N N . GLY A 1 91 ? 7.713 -3.208 -2.614 1.00 87.06 91 GLY A N 1
ATOM 673 C CA . GLY A 1 91 ? 8.445 -2.056 -2.115 1.00 87.06 91 GLY A CA 1
ATOM 674 C C . GLY A 1 91 ? 8.798 -1.115 -3.262 1.00 87.06 91 GLY A C 1
ATOM 675 O O . GLY A 1 91 ? 9.197 -1.588 -4.323 1.00 87.06 91 GLY A O 1
ATOM 676 N N . PRO A 1 92 ? 8.689 0.210 -3.072 1.00 88.50 92 PRO A N 1
ATOM 677 C CA . PRO A 1 92 ? 8.951 1.170 -4.138 1.00 88.50 92 PRO A CA 1
ATOM 678 C C . PRO A 1 92 ? 10.353 1.044 -4.740 1.00 88.50 92 PRO A C 1
ATOM 680 O O . PRO A 1 92 ? 10.476 1.006 -5.959 1.00 88.50 92 PRO A O 1
ATOM 683 N N . SER A 1 93 ? 11.391 0.945 -3.903 1.00 89.88 93 SER A N 1
ATOM 684 C CA . SER A 1 93 ? 12.771 0.790 -4.373 1.00 89.88 93 SER A CA 1
ATOM 685 C C . SER A 1 93 ? 12.989 -0.562 -5.036 1.00 89.88 93 SER A C 1
ATOM 687 O O . SER A 1 93 ? 13.539 -0.615 -6.124 1.00 89.88 93 SER A O 1
ATOM 689 N N . LEU A 1 94 ? 12.472 -1.632 -4.426 1.00 92.44 94 LEU A N 1
ATOM 690 C CA . LEU A 1 94 ? 12.630 -3.000 -4.922 1.00 92.44 94 LEU A CA 1
ATOM 691 C C . LEU A 1 94 ? 11.948 -3.208 -6.278 1.00 92.44 94 LEU A C 1
ATOM 693 O O . LEU A 1 94 ? 12.469 -3.925 -7.123 1.00 92.44 94 LEU A O 1
ATOM 697 N N . LEU A 1 95 ? 10.798 -2.563 -6.503 1.00 93.75 95 LEU A N 1
ATOM 698 C CA . LEU A 1 95 ? 10.154 -2.534 -7.815 1.00 93.75 95 LEU A CA 1
ATOM 699 C C . LEU A 1 95 ? 11.074 -1.894 -8.857 1.00 93.75 95 LEU A C 1
ATOM 701 O O . LEU A 1 95 ? 11.209 -2.428 -9.953 1.00 93.75 95 LEU A O 1
ATOM 705 N N . VAL A 1 96 ? 11.697 -0.759 -8.527 1.00 93.88 96 VAL A N 1
ATOM 706 C CA . VAL A 1 96 ? 12.613 -0.068 -9.445 1.00 93.88 96 VAL A CA 1
ATOM 707 C C . VAL A 1 96 ? 13.852 -0.921 -9.704 1.00 93.88 96 VAL A C 1
ATOM 709 O O . VAL A 1 96 ? 14.241 -1.078 -10.857 1.00 93.88 96 VAL A O 1
ATOM 712 N N . ASP A 1 97 ? 14.429 -1.519 -8.663 1.00 94.19 97 ASP A N 1
ATOM 713 C CA . ASP A 1 97 ? 15.597 -2.389 -8.787 1.00 94.19 97 ASP A CA 1
ATOM 714 C C . ASP A 1 97 ? 15.285 -3.628 -9.643 1.00 94.19 97 ASP A C 1
ATOM 716 O O . ASP A 1 97 ? 16.108 -4.019 -10.466 1.00 94.19 97 ASP A O 1
ATOM 720 N N . GLU A 1 98 ? 14.079 -4.197 -9.547 1.00 95.19 98 GLU A N 1
ATOM 721 C CA . GLU A 1 98 ? 13.665 -5.301 -10.420 1.00 95.19 98 GLU A CA 1
ATOM 722 C C . GLU A 1 98 ? 13.523 -4.876 -11.885 1.00 95.19 98 GLU A C 1
ATOM 724 O O . GLU A 1 98 ? 13.918 -5.628 -12.779 1.00 95.19 98 GLU A O 1
ATOM 729 N N . ILE A 1 99 ? 12.974 -3.685 -12.150 1.00 94.56 99 ILE A N 1
ATOM 730 C CA . ILE A 1 99 ? 12.879 -3.148 -13.515 1.00 94.56 99 ILE A CA 1
ATOM 731 C C . ILE A 1 99 ? 14.283 -2.971 -14.098 1.00 94.56 99 ILE A C 1
ATOM 733 O O . ILE A 1 99 ? 14.531 -3.411 -15.219 1.00 94.56 99 ILE A O 1
ATOM 737 N N . LEU A 1 100 ? 15.208 -2.382 -13.334 1.00 94.56 100 LEU A N 1
ATOM 738 C CA . LEU A 1 100 ? 16.601 -2.197 -13.747 1.00 94.56 100 LEU A CA 1
ATOM 739 C C . LEU A 1 100 ? 17.296 -3.534 -14.014 1.00 94.56 100 LEU A C 1
ATOM 741 O O . LEU A 1 100 ? 17.880 -3.714 -15.079 1.00 94.56 100 LEU A O 1
ATOM 745 N N . ARG A 1 101 ? 17.158 -4.491 -13.089 1.00 95.50 101 ARG A N 1
ATOM 746 C CA . ARG A 1 101 ? 17.721 -5.842 -13.206 1.00 95.50 101 ARG A CA 1
ATOM 747 C C . ARG A 1 101 ? 17.198 -6.575 -14.442 1.00 95.50 101 ARG A C 1
ATOM 749 O O . ARG A 1 101 ? 17.970 -7.204 -15.150 1.00 95.50 101 ARG A O 1
ATOM 756 N N . THR A 1 102 ? 15.892 -6.507 -14.700 1.00 94.31 102 THR A N 1
ATOM 757 C CA . THR A 1 102 ? 15.256 -7.196 -15.841 1.00 94.31 102 THR A CA 1
ATOM 758 C C . THR A 1 102 ? 15.582 -6.526 -17.176 1.00 94.31 102 THR A C 1
ATOM 760 O O . THR A 1 102 ? 15.547 -7.179 -18.211 1.00 94.31 102 THR A O 1
ATOM 763 N N . SER A 1 103 ? 15.911 -5.234 -17.151 1.00 94.88 103 SER A N 1
ATOM 764 C CA . SER A 1 103 ? 16.274 -4.454 -18.340 1.00 94.88 103 SER A CA 1
ATOM 765 C C . SER A 1 103 ? 17.783 -4.395 -18.592 1.00 94.88 103 SER A C 1
ATOM 767 O O . SER A 1 103 ? 18.205 -3.666 -19.487 1.00 94.88 103 SER A O 1
ATOM 769 N N . ASP A 1 104 ? 18.583 -5.079 -17.768 1.00 96.31 104 ASP A N 1
ATOM 770 C CA . ASP A 1 104 ? 20.047 -4.992 -17.760 1.00 96.31 104 ASP A CA 1
ATOM 771 C C . ASP A 1 104 ? 20.556 -3.535 -17.802 1.00 96.31 104 ASP A C 1
ATOM 773 O O . ASP A 1 104 ? 21.393 -3.137 -18.612 1.00 96.31 104 ASP A O 1
ATOM 777 N N . ALA A 1 105 ? 19.957 -2.687 -16.960 1.00 93.94 105 ALA A N 1
ATOM 778 C CA . ALA A 1 105 ? 20.271 -1.267 -16.889 1.00 93.94 105 ALA A CA 1
ATOM 779 C C . ALA A 1 105 ? 20.931 -0.934 -15.538 1.00 93.94 105 ALA A C 1
ATOM 781 O O . ALA A 1 105 ? 20.301 -1.115 -14.493 1.00 93.94 105 ALA A O 1
ATOM 782 N N . PRO A 1 106 ? 22.154 -0.371 -15.507 1.00 92.06 106 PRO A N 1
ATOM 783 C CA . PRO A 1 106 ? 22.857 -0.054 -14.257 1.00 92.06 106 PRO A CA 1
ATOM 784 C C . PRO A 1 106 ? 22.236 1.120 -13.483 1.00 92.06 106 PRO A C 1
ATOM 786 O O . PRO A 1 106 ? 22.521 1.327 -12.303 1.00 92.06 106 PRO A O 1
ATOM 789 N N . SER A 1 107 ? 21.406 1.936 -14.136 1.00 90.56 107 SER A N 1
ATOM 790 C CA . SER A 1 107 ? 20.729 3.075 -13.516 1.00 90.56 107 SER A CA 1
ATOM 791 C C . SER A 1 107 ? 19.455 3.449 -14.269 1.00 90.56 107 SER A C 1
ATOM 793 O O . SER A 1 107 ? 19.296 3.115 -15.442 1.00 90.56 107 SER A O 1
ATOM 795 N N . ILE A 1 108 ? 18.572 4.214 -13.619 1.00 89.44 108 ILE A N 1
ATOM 796 C CA . ILE A 1 108 ? 17.351 4.740 -14.254 1.00 89.44 108 ILE A CA 1
ATOM 797 C C . ILE A 1 108 ? 17.700 5.637 -15.453 1.00 89.44 108 ILE A C 1
ATOM 799 O O . ILE A 1 108 ? 17.028 5.594 -16.479 1.00 89.44 108 ILE A O 1
ATOM 803 N N . ALA A 1 109 ? 18.783 6.414 -15.355 1.00 89.38 109 ALA A N 1
ATOM 804 C CA . ALA A 1 109 ? 19.250 7.252 -16.454 1.00 89.38 109 ALA A CA 1
ATOM 805 C C . ALA A 1 109 ? 19.691 6.417 -17.669 1.00 89.38 109 ALA A C 1
ATOM 807 O O . ALA A 1 109 ? 19.347 6.770 -18.794 1.00 89.38 109 ALA A O 1
ATOM 808 N N . SER A 1 110 ? 20.408 5.309 -17.446 1.00 90.69 110 SER A N 1
ATOM 809 C CA . SER A 1 110 ? 20.788 4.374 -18.515 1.00 90.69 110 SER A CA 1
ATOM 810 C C . SER A 1 110 ? 19.563 3.666 -19.104 1.00 90.69 110 SER A C 1
ATOM 812 O O . SER A 1 110 ? 19.432 3.616 -20.323 1.00 90.69 110 SER A O 1
ATOM 814 N N . LEU A 1 111 ? 18.612 3.226 -18.271 1.00 91.31 111 LEU A N 1
ATOM 815 C CA . LEU A 1 111 ? 17.354 2.634 -18.737 1.00 91.31 111 LEU A CA 1
ATOM 816 C C . LEU A 1 111 ? 16.622 3.566 -19.712 1.00 91.31 111 LEU A C 1
ATOM 818 O O . LEU A 1 111 ? 16.289 3.160 -20.819 1.00 91.31 111 LEU A O 1
ATOM 822 N N . VAL A 1 112 ? 16.410 4.828 -19.332 1.00 89.31 112 VAL A N 1
ATOM 823 C CA . VAL A 1 112 ? 15.663 5.766 -20.181 1.00 89.31 112 VAL A CA 1
ATOM 824 C C . VAL A 1 112 ? 16.446 6.159 -21.428 1.00 89.31 112 VAL A C 1
ATOM 826 O O . VAL A 1 112 ? 15.924 6.043 -22.532 1.00 89.31 112 VAL A O 1
ATOM 829 N N . LYS A 1 113 ? 17.702 6.588 -21.277 1.00 88.62 113 LYS A N 1
ATOM 830 C CA . LYS A 1 113 ? 18.469 7.138 -22.403 1.00 88.62 113 LYS A CA 1
ATOM 831 C C . LYS A 1 113 ? 18.962 6.065 -23.368 1.00 88.62 113 LYS A C 1
ATOM 833 O O . LYS A 1 113 ? 18.935 6.269 -24.570 1.00 88.62 113 LYS A O 1
ATOM 838 N N . GLN A 1 114 ? 19.442 4.937 -22.847 1.00 91.00 114 GLN A N 1
ATOM 839 C CA . GLN A 1 114 ? 20.125 3.916 -23.649 1.00 91.00 114 GLN A CA 1
ATOM 840 C C . GLN A 1 114 ? 19.177 2.783 -24.040 1.00 91.00 114 GLN A C 1
ATOM 842 O O . GLN A 1 114 ? 19.136 2.407 -25.205 1.00 91.00 114 GLN A O 1
ATOM 847 N N . LYS A 1 115 ? 18.386 2.257 -23.092 1.00 92.38 115 LYS A N 1
ATOM 848 C CA . LYS A 1 115 ? 17.500 1.112 -23.369 1.00 92.38 115 LYS A CA 1
ATOM 849 C C . LYS A 1 115 ? 16.170 1.529 -24.003 1.00 92.38 115 LYS A C 1
ATOM 851 O O . LYS A 1 115 ? 15.651 0.802 -24.848 1.00 92.38 115 LYS A O 1
ATOM 856 N N . TRP A 1 116 ? 15.609 2.673 -23.599 1.00 89.75 116 TRP A N 1
ATOM 857 C CA . TRP A 1 116 ? 14.327 3.187 -24.107 1.00 89.75 116 TRP A CA 1
ATOM 858 C C . TRP A 1 116 ? 14.460 4.316 -25.133 1.00 89.75 116 TRP A C 1
ATOM 860 O O . TRP A 1 116 ? 13.444 4.724 -25.688 1.00 89.75 116 TRP A O 1
ATOM 870 N N . ASN A 1 117 ? 15.676 4.802 -25.407 1.00 89.06 117 ASN A N 1
ATOM 871 C CA . ASN A 1 117 ? 15.930 5.888 -26.360 1.00 89.06 117 A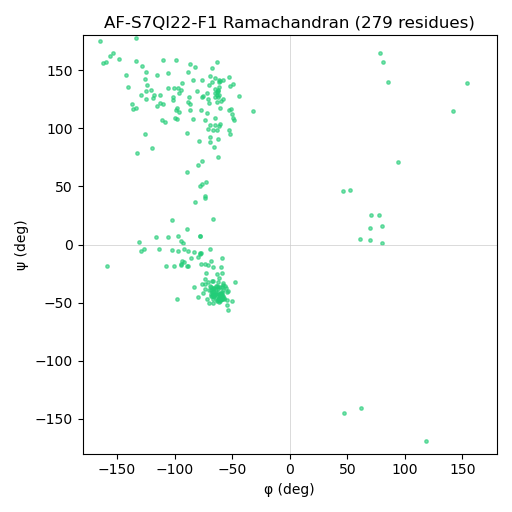SN A CA 1
ATOM 872 C C . ASN A 1 117 ? 15.062 7.138 -26.090 1.00 89.06 117 ASN A C 1
ATOM 874 O O . ASN A 1 117 ? 14.392 7.657 -26.980 1.00 89.06 117 ASN A O 1
ATOM 878 N N . ASP A 1 118 ? 15.006 7.548 -24.819 1.00 85.38 118 ASP A N 1
ATOM 879 C CA . ASP A 1 118 ? 14.206 8.663 -24.289 1.00 85.38 118 ASP A CA 1
ATOM 880 C C . ASP A 1 118 ? 12.676 8.535 -24.461 1.00 85.38 118 ASP A C 1
ATOM 882 O O . ASP A 1 118 ? 11.920 9.416 -24.041 1.00 85.38 118 ASP A O 1
ATOM 886 N N . ASP A 1 119 ? 12.183 7.405 -24.975 1.00 85.44 119 ASP A N 1
ATOM 887 C CA . ASP A 1 119 ? 10.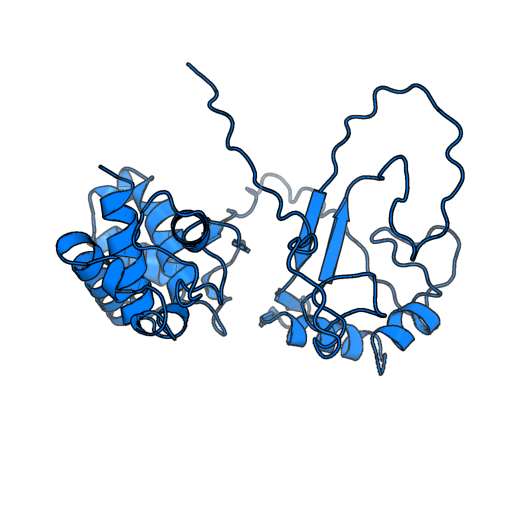757 7.141 -25.120 1.00 85.44 119 ASP A CA 1
ATOM 888 C C . ASP A 1 119 ? 10.176 6.473 -23.863 1.00 85.44 119 ASP A C 1
ATOM 890 O O . ASP A 1 119 ? 10.214 5.256 -23.664 1.00 85.44 119 ASP A O 1
ATOM 894 N N . ILE A 1 120 ? 9.599 7.309 -22.998 1.00 85.38 120 ILE A N 1
ATOM 895 C CA . ILE A 1 120 ? 8.928 6.904 -21.754 1.00 85.38 120 ILE A CA 1
ATOM 896 C C . ILE A 1 120 ? 7.432 6.608 -21.939 1.00 85.38 120 ILE A C 1
ATOM 898 O O . ILE A 1 120 ? 6.697 6.521 -20.952 1.00 85.38 120 ILE A O 1
ATOM 902 N N . SER A 1 121 ? 6.947 6.475 -23.180 1.00 85.56 121 SER A N 1
ATOM 903 C CA . SER A 1 121 ? 5.547 6.128 -23.418 1.00 85.56 121 SER A CA 1
ATOM 904 C C . SER A 1 121 ? 5.231 4.758 -22.818 1.00 85.56 121 SER A C 1
AT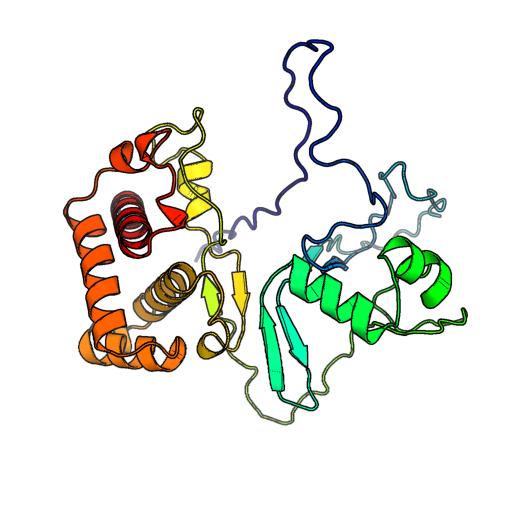OM 906 O O . SER A 1 121 ? 5.914 3.765 -23.090 1.00 85.56 121 SER A O 1
ATOM 908 N N . ALA A 1 122 ? 4.155 4.713 -22.027 1.00 86.06 122 ALA A N 1
ATOM 909 C CA . ALA A 1 122 ? 3.601 3.492 -21.447 1.00 86.06 122 ALA A CA 1
ATOM 910 C C . ALA A 1 122 ? 2.774 2.675 -22.460 1.00 86.06 122 ALA A C 1
ATOM 912 O O . ALA A 1 122 ? 2.119 1.703 -22.082 1.00 86.06 122 ALA A O 1
ATOM 913 N N . PHE A 1 123 ? 2.783 3.067 -23.733 1.00 84.75 123 PHE A N 1
ATOM 914 C CA . PHE A 1 123 ? 2.178 2.343 -24.843 1.00 84.75 123 PHE A CA 1
ATOM 915 C C . PHE A 1 123 ? 3.271 1.773 -25.756 1.00 84.75 123 PHE A C 1
ATOM 917 O O . PHE A 1 123 ? 4.406 2.249 -25.708 1.00 84.75 123 PHE A O 1
ATOM 924 N N . PRO A 1 124 ? 2.957 0.746 -26.566 1.00 81.31 124 PRO A N 1
ATOM 925 C CA . PRO A 1 124 ? 3.915 0.189 -27.516 1.00 81.31 124 PRO A CA 1
ATOM 926 C C . PRO A 1 124 ? 4.534 1.279 -28.399 1.00 81.31 124 PRO A C 1
ATOM 928 O O . PRO A 1 124 ? 3.815 2.155 -28.884 1.00 81.31 124 PRO A O 1
ATOM 931 N N . ALA A 1 125 ? 5.851 1.218 -28.601 1.00 73.38 125 ALA A N 1
ATOM 932 C CA . ALA A 1 125 ? 6.553 2.142 -29.483 1.00 73.38 125 ALA A CA 1
ATOM 933 C C . ALA A 1 125 ? 6.030 1.993 -30.921 1.00 73.38 125 ALA A C 1
ATOM 935 O O . ALA A 1 125 ? 5.899 0.877 -31.425 1.00 73.38 125 ALA A O 1
ATOM 936 N N . THR A 1 126 ? 5.713 3.111 -31.576 1.00 67.94 126 THR A N 1
ATOM 937 C CA . THR A 1 126 ? 5.153 3.110 -32.938 1.00 67.94 126 THR A CA 1
ATOM 938 C C . THR A 1 126 ? 6.208 3.281 -34.028 1.00 67.94 126 THR A C 1
ATOM 940 O O . THR A 1 126 ? 5.914 3.001 -35.185 1.00 67.94 126 THR A O 1
ATOM 943 N N . SER A 1 127 ? 7.418 3.749 -33.697 1.00 63.94 127 SER A N 1
ATOM 944 C CA . SER A 1 127 ? 8.429 4.087 -34.716 1.00 63.94 127 SER A CA 1
ATOM 945 C C . SER A 1 127 ? 9.888 4.125 -34.243 1.00 63.94 127 SER A C 1
ATOM 947 O O . SER A 1 127 ? 10.783 4.064 -35.080 1.00 63.94 127 SER A O 1
ATOM 949 N N . SER A 1 128 ? 10.165 4.231 -32.940 1.00 69.56 128 SER A N 1
ATOM 950 C CA . SER A 1 128 ? 11.527 4.228 -32.387 1.00 69.56 128 SER A CA 1
ATOM 951 C C . SER A 1 128 ? 11.918 2.837 -31.883 1.00 69.56 128 SER A C 1
ATOM 953 O O . SER A 1 128 ? 11.154 2.171 -31.183 1.00 69.56 128 SER A O 1
ATOM 955 N N . TYR A 1 129 ? 13.130 2.392 -32.224 1.00 80.50 129 TYR A N 1
ATOM 956 C CA . TYR A 1 129 ? 13.707 1.181 -31.643 1.00 80.50 129 TYR A CA 1
ATOM 957 C C . TYR A 1 129 ? 13.940 1.386 -30.140 1.00 80.50 129 TYR A C 1
ATOM 959 O O . TYR A 1 129 ? 14.599 2.347 -29.738 1.00 80.50 129 TYR A O 1
ATOM 967 N N . ARG A 1 130 ? 13.418 0.464 -29.324 1.00 85.44 130 ARG A N 1
ATOM 968 C CA . ARG A 1 130 ? 13.760 0.312 -27.905 1.00 85.44 130 ARG A CA 1
ATOM 969 C C . ARG A 1 130 ? 14.378 -1.069 -27.705 1.00 85.44 130 ARG A C 1
ATOM 971 O O . ARG A 1 130 ? 13.773 -2.065 -28.102 1.00 85.44 130 ARG A O 1
ATOM 978 N N . GLU A 1 131 ? 15.544 -1.134 -27.065 1.00 87.81 131 GLU A N 1
ATOM 979 C CA . GLU A 1 131 ? 16.214 -2.404 -26.739 1.00 87.81 131 GLU A CA 1
ATOM 980 C C . GLU A 1 131 ? 15.388 -3.210 -25.724 1.00 87.81 131 GLU A C 1
ATOM 982 O O . GLU A 1 131 ? 15.265 -4.428 -25.820 1.00 87.81 131 GLU A O 1
ATOM 987 N N . VAL A 1 132 ? 14.759 -2.508 -24.774 1.00 90.12 132 VAL A N 1
ATOM 988 C CA . VAL A 1 132 ? 13.864 -3.088 -23.768 1.00 90.12 132 VAL A CA 1
ATOM 989 C C . VAL A 1 132 ? 12.521 -2.374 -23.810 1.00 90.12 132 VAL A C 1
ATOM 991 O O . VAL A 1 132 ? 12.454 -1.159 -23.977 1.00 90.12 132 VAL A O 1
ATOM 994 N N . ASN A 1 133 ? 11.433 -3.117 -23.616 1.00 87.88 133 ASN A N 1
ATOM 995 C CA . ASN A 1 133 ? 10.081 -2.582 -23.709 1.00 87.88 133 ASN A CA 1
ATOM 996 C C . ASN A 1 133 ? 9.322 -2.751 -22.383 1.00 87.88 133 ASN A C 1
ATOM 998 O O . ASN A 1 133 ? 9.296 -3.833 -21.798 1.00 87.88 133 ASN A O 1
ATOM 1002 N N . LEU A 1 134 ? 8.660 -1.680 -21.935 1.00 89.44 134 LEU A N 1
ATOM 1003 C CA . LEU A 1 134 ? 7.722 -1.681 -20.812 1.00 89.44 134 LEU A CA 1
ATOM 1004 C C . LEU A 1 134 ? 6.465 -0.916 -21.229 1.00 89.44 134 LEU A C 1
ATOM 1006 O O . LEU A 1 134 ? 6.531 0.273 -21.523 1.00 89.44 134 LEU A O 1
ATOM 1010 N N . TRP A 1 135 ? 5.322 -1.596 -21.263 1.00 89.50 135 TRP A N 1
ATOM 1011 C CA . TRP A 1 135 ? 4.071 -0.999 -21.717 1.00 89.50 135 TRP A CA 1
ATOM 1012 C C . TRP A 1 135 ? 2.863 -1.598 -21.006 1.00 89.50 135 TRP A C 1
ATOM 1014 O O . TRP A 1 135 ? 2.890 -2.705 -20.462 1.00 89.50 135 TRP A O 1
ATOM 1024 N N . LEU A 1 136 ? 1.766 -0.854 -21.038 1.00 88.75 136 LEU A N 1
ATOM 1025 C CA . LEU A 1 136 ? 0.469 -1.305 -20.581 1.00 88.75 136 LEU A CA 1
ATOM 1026 C C . LEU A 1 136 ? -0.140 -2.232 -21.627 1.00 88.75 136 LEU A C 1
ATOM 1028 O O . LEU A 1 136 ? -0.474 -1.828 -22.740 1.00 88.75 136 LEU A O 1
ATOM 1032 N N . LYS A 1 137 ? -0.336 -3.489 -21.240 1.00 86.81 137 LYS A N 1
ATOM 1033 C CA . LYS A 1 137 ? -1.099 -4.453 -22.026 1.00 86.81 137 LYS A CA 1
ATOM 1034 C C . LYS A 1 137 ? -2.508 -4.546 -21.462 1.00 86.81 137 LYS A C 1
ATOM 1036 O O . LYS A 1 137 ? -2.702 -4.994 -20.330 1.00 86.81 137 LYS A O 1
ATOM 1041 N N . ARG A 1 138 ? -3.507 -4.155 -22.260 1.00 84.06 138 ARG A N 1
ATOM 1042 C CA . ARG A 1 138 ? -4.907 -4.422 -21.919 1.00 84.06 138 ARG A CA 1
ATOM 1043 C C . ARG A 1 138 ? -5.079 -5.933 -21.805 1.00 84.06 138 ARG A C 1
ATOM 1045 O O . ARG A 1 138 ? -4.778 -6.671 -22.741 1.00 84.06 138 ARG A O 1
ATOM 1052 N N . ARG A 1 139 ? -5.552 -6.396 -20.652 1.00 79.12 139 ARG A N 1
ATOM 1053 C CA . ARG A 1 139 ? -5.937 -7.795 -20.489 1.00 79.12 139 ARG A CA 1
ATOM 1054 C C . ARG A 1 139 ? -7.217 -8.010 -21.293 1.00 79.12 139 ARG A C 1
ATOM 1056 O O . ARG A 1 139 ? -8.174 -7.256 -21.096 1.00 79.12 139 ARG A O 1
ATOM 1063 N N . SER A 1 140 ? -7.226 -8.990 -22.197 1.00 78.31 140 SER A N 1
ATOM 1064 C CA . SER A 1 140 ? -8.462 -9.404 -22.867 1.00 78.31 140 SER A CA 1
ATOM 1065 C C . SER A 1 140 ? -9.524 -9.702 -21.803 1.00 78.31 140 SER A C 1
ATOM 1067 O O . SER A 1 140 ? -9.160 -10.187 -20.723 1.00 78.31 140 SER A O 1
ATOM 1069 N N . PRO A 1 141 ? -10.808 -9.397 -22.056 1.00 73.00 141 PRO A N 1
ATOM 1070 C CA . PRO A 1 141 ? -11.879 -9.837 -21.175 1.00 73.00 141 PRO A CA 1
ATOM 1071 C C . PRO A 1 141 ? -11.735 -11.348 -20.985 1.00 73.00 141 PRO A C 1
ATOM 1073 O O . PRO A 1 141 ? -11.769 -12.104 -21.954 1.00 73.00 141 PRO A O 1
ATOM 1076 N N . SER A 1 142 ? -11.472 -11.778 -19.756 1.00 61.22 142 SER A N 1
ATOM 1077 C CA . SER A 1 142 ? -11.350 -13.188 -19.403 1.00 61.22 142 SER A CA 1
ATOM 1078 C C . SER A 1 142 ? -12.758 -13.780 -19.336 1.00 61.22 142 SER A C 1
ATOM 1080 O O . SER A 1 142 ? -13.280 -13.978 -18.250 1.00 61.22 142 SER A O 1
ATOM 1082 N N . GLY A 1 143 ? -13.413 -13.956 -20.490 1.00 67.06 143 GLY A N 1
ATOM 1083 C CA . GLY A 1 143 ? -14.768 -14.512 -20.579 1.00 67.06 143 GLY A CA 1
ATOM 1084 C C . GLY A 1 143 ? -15.767 -13.878 -19.587 1.00 67.06 143 GLY A C 1
ATOM 1085 O O . GLY A 1 143 ? -15.659 -12.684 -19.296 1.00 67.06 143 GLY A O 1
ATOM 1086 N N . PRO A 1 144 ? -16.726 -14.654 -19.051 1.00 74.31 144 PRO A N 1
ATOM 1087 C CA . PRO A 1 144 ? -17.663 -14.201 -18.021 1.00 74.31 144 PRO A CA 1
ATOM 1088 C C . PRO A 1 144 ? -17.052 -14.151 -16.607 1.00 74.31 144 PRO A C 1
ATOM 1090 O O . PRO A 1 144 ? -17.791 -13.946 -15.644 1.00 74.31 144 PRO A O 1
ATOM 1093 N N . GLU A 1 145 ? -15.738 -14.360 -16.433 1.00 72.44 145 GLU A N 1
ATOM 1094 C CA . GLU A 1 145 ? -15.160 -14.362 -15.090 1.00 72.44 145 GLU A CA 1
ATOM 1095 C C . GLU A 1 145 ? -15.276 -12.979 -14.434 1.00 72.44 145 GLU A C 1
ATOM 1097 O O . GLU A 1 145 ? -14.938 -11.954 -15.047 1.00 72.44 145 GLU A O 1
ATOM 1102 N N . PRO A 1 146 ? -15.707 -12.925 -13.163 1.00 77.50 146 PRO A N 1
ATOM 1103 C CA . PRO A 1 146 ? -15.798 -11.674 -12.438 1.00 77.50 146 PRO A CA 1
ATOM 1104 C C . PRO A 1 146 ? -14.416 -11.026 -12.320 1.00 77.50 146 PRO A C 1
ATOM 1106 O O . PRO A 1 146 ? -13.398 -11.677 -12.071 1.00 77.50 146 PRO A O 1
ATOM 1109 N N . LYS A 1 147 ? -14.377 -9.699 -12.481 1.00 81.88 147 LYS A N 1
ATOM 1110 C CA . LYS A 1 147 ? -13.160 -8.923 -12.222 1.00 81.88 147 LYS A CA 1
ATOM 1111 C C . LYS A 1 147 ? -12.718 -9.158 -10.771 1.00 81.88 147 LYS A C 1
ATOM 1113 O O . LYS A 1 147 ? -13.575 -9.217 -9.888 1.00 81.88 147 LYS A O 1
ATOM 1118 N N . PRO A 1 148 ? -11.403 -9.255 -10.505 1.00 85.88 148 PRO A N 1
ATOM 1119 C CA . PRO A 1 148 ? -10.930 -9.414 -9.140 1.00 85.88 148 PRO A CA 1
ATOM 1120 C C . PRO A 1 148 ? -11.369 -8.209 -8.292 1.00 85.88 148 PRO A C 1
ATOM 1122 O O . PRO A 1 148 ? -11.322 -7.078 -8.793 1.00 85.88 148 PRO A O 1
ATOM 1125 N N . PRO A 1 149 ? -11.768 -8.425 -7.027 1.00 91.00 149 PRO A N 1
ATOM 1126 C CA . PRO A 1 149 ? -12.122 -7.335 -6.131 1.00 91.00 149 PRO A CA 1
ATOM 1127 C C . PRO A 1 149 ? -10.917 -6.414 -5.920 1.00 91.00 149 PRO A C 1
ATOM 1129 O O . PRO A 1 149 ? -9.772 -6.867 -5.831 1.00 91.00 149 PRO A O 1
ATOM 1132 N N . ILE A 1 150 ? -11.177 -5.108 -5.858 1.00 93.31 150 ILE A N 1
ATOM 1133 C CA . ILE A 1 150 ? -10.166 -4.107 -5.519 1.00 93.31 150 ILE A CA 1
ATOM 1134 C C . ILE A 1 150 ? -10.352 -3.760 -4.050 1.00 93.31 150 ILE A C 1
ATOM 1136 O O . ILE A 1 150 ? -11.307 -3.085 -3.682 1.00 93.31 150 ILE A O 1
ATOM 1140 N N . HIS A 1 151 ? -9.406 -4.202 -3.235 1.00 95.25 151 HIS A N 1
ATOM 1141 C CA . HIS A 1 151 ? -9.327 -3.853 -1.829 1.00 95.25 151 HIS A CA 1
ATOM 1142 C C . HIS A 1 151 ? -8.567 -2.550 -1.647 1.00 95.25 151 HIS A C 1
ATOM 1144 O O . HIS A 1 151 ? -7.704 -2.191 -2.464 1.00 95.25 151 HIS A O 1
ATOM 1150 N N . THR A 1 152 ? -8.850 -1.869 -0.539 1.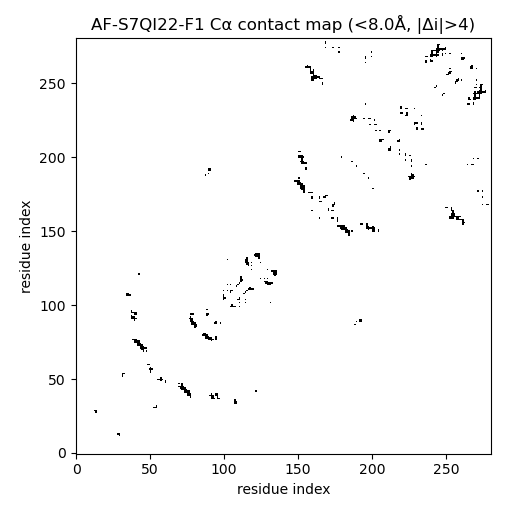00 95.81 152 THR A N 1
ATOM 1151 C CA . THR A 1 152 ? -8.183 -0.614 -0.208 1.00 95.81 152 THR A CA 1
ATOM 1152 C C . THR A 1 152 ? -7.602 -0.600 1.199 1.00 95.81 152 THR A C 1
ATOM 1154 O O . THR A 1 152 ? -8.034 -1.337 2.078 1.00 95.81 152 THR A O 1
ATOM 1157 N N . SER A 1 153 ? -6.561 0.204 1.417 1.00 95.81 153 SER A N 1
ATOM 1158 C CA . SER A 1 153 ? -6.044 0.480 2.763 1.00 95.81 153 SER A CA 1
ATOM 1159 C C . SER A 1 153 ? -5.341 1.833 2.860 1.00 95.81 153 SER A C 1
ATOM 1161 O O . SER A 1 153 ? -4.985 2.422 1.829 1.00 95.81 153 SER A O 1
ATOM 1163 N N . PRO A 1 154 ? -5.098 2.340 4.082 1.00 95.00 154 PRO A N 1
ATOM 1164 C CA . PRO A 1 154 ? -4.331 3.559 4.271 1.00 95.00 154 PRO A CA 1
ATOM 1165 C C . PRO A 1 154 ? -2.885 3.449 3.804 1.00 95.00 154 PRO A C 1
ATOM 1167 O O . PRO A 1 154 ? -2.303 2.364 3.718 1.00 95.00 154 PRO A O 1
ATOM 1170 N N . ARG A 1 155 ? -2.268 4.595 3.504 1.00 91.31 155 ARG A N 1
ATOM 1171 C CA . ARG A 1 155 ? -0.870 4.634 3.052 1.00 91.31 155 ARG A CA 1
ATOM 1172 C C . ARG A 1 155 ? 0.087 4.153 4.143 1.00 91.31 155 ARG A C 1
ATOM 1174 O O . ARG A 1 155 ? -0.059 4.468 5.317 1.00 91.31 155 ARG A O 1
ATOM 1181 N N . ILE A 1 156 ? 1.131 3.449 3.715 1.00 89.44 156 ILE A N 1
ATOM 1182 C CA . ILE A 1 156 ? 2.256 3.069 4.575 1.00 89.44 156 ILE A CA 1
ATOM 1183 C C . ILE A 1 156 ? 3.155 4.291 4.791 1.00 89.44 156 ILE A C 1
ATOM 1185 O O . ILE A 1 156 ? 3.392 5.054 3.850 1.00 89.44 156 ILE A O 1
ATOM 1189 N N . GLY A 1 157 ? 3.680 4.435 6.009 1.00 87.00 157 GLY A N 1
ATOM 1190 C CA . GLY A 1 157 ? 4.666 5.463 6.355 1.00 87.00 157 GLY A CA 1
ATOM 1191 C C . GLY A 1 157 ? 4.077 6.848 6.613 1.00 87.00 157 GLY A C 1
ATOM 1192 O O . GLY A 1 157 ? 4.815 7.827 6.586 1.00 87.00 157 GLY A O 1
ATOM 1193 N N . LEU A 1 158 ? 2.763 6.945 6.828 1.00 88.94 158 LEU A N 1
ATOM 1194 C CA . LEU A 1 158 ? 2.145 8.149 7.370 1.00 88.94 158 LEU A CA 1
ATOM 1195 C C . LEU A 1 158 ? 1.968 7.989 8.877 1.00 88.94 158 LEU A C 1
ATOM 1197 O O . LEU A 1 158 ? 1.424 6.984 9.330 1.00 88.94 158 LEU A O 1
ATOM 1201 N N . ASP A 1 159 ? 2.399 8.993 9.627 1.00 88.75 159 ASP A N 1
ATOM 1202 C CA . ASP A 1 159 ? 2.089 9.176 11.039 1.00 88.75 159 ASP A CA 1
ATOM 1203 C C . ASP A 1 159 ? 1.684 10.632 11.303 1.00 88.75 159 ASP A C 1
ATOM 1205 O O . ASP A 1 159 ? 1.668 11.478 10.402 1.00 88.75 159 ASP A O 1
ATOM 1209 N N . LEU A 1 160 ? 1.325 10.905 12.553 1.00 92.06 160 LEU A N 1
ATOM 1210 C CA . LEU A 1 160 ? 0.923 12.223 13.031 1.00 92.06 160 LEU A CA 1
ATOM 1211 C C . LEU A 1 160 ? 2.055 12.904 13.818 1.00 92.06 160 LEU A C 1
ATOM 1213 O O . LEU A 1 160 ? 1.813 13.823 14.595 1.00 92.06 160 LEU A O 1
ATOM 1217 N N . SER A 1 161 ? 3.308 12.477 13.602 1.00 88.81 161 SER A N 1
ATOM 1218 C CA . SER A 1 161 ? 4.456 12.956 14.378 1.00 88.81 161 SER A CA 1
ATOM 1219 C C . SER A 1 161 ? 4.973 14.334 13.968 1.00 88.81 161 SER A C 1
ATOM 1221 O O . SER A 1 161 ? 5.841 14.910 14.627 1.00 88.81 161 SER A O 1
ATOM 1223 N N . ASN A 1 162 ? 4.447 14.882 12.870 1.00 88.62 162 ASN A N 1
ATOM 1224 C CA . ASN A 1 162 ? 4.839 16.199 12.398 1.00 88.62 162 ASN A CA 1
ATOM 1225 C C . ASN A 1 162 ? 4.464 17.275 13.444 1.00 88.62 162 ASN A C 1
ATOM 1227 O O . ASN A 1 162 ? 3.303 17.283 13.861 1.00 88.62 162 ASN A O 1
ATOM 1231 N N . PRO A 1 163 ? 5.389 18.185 13.820 1.00 86.50 163 PRO A N 1
ATOM 1232 C CA . PRO A 1 163 ? 5.157 19.182 14.871 1.00 86.50 163 PRO A CA 1
ATOM 1233 C C . PRO A 1 163 ? 3.972 20.125 14.635 1.00 86.50 163 PRO A C 1
ATOM 1235 O O . PRO A 1 163 ? 3.418 20.644 15.593 1.00 86.50 163 PRO A O 1
ATOM 1238 N N . GLU A 1 164 ? 3.575 20.342 13.380 1.00 88.31 164 GLU A N 1
ATOM 1239 C CA . GLU A 1 164 ? 2.432 21.192 13.022 1.00 88.31 164 GLU A CA 1
ATOM 1240 C C . GLU A 1 164 ? 1.089 20.471 13.206 1.00 88.31 164 GLU A C 1
ATOM 1242 O O . GLU A 1 164 ? 0.035 21.091 13.104 1.00 88.31 164 GLU A O 1
ATOM 1247 N N . THR A 1 165 ? 1.100 19.154 13.440 1.00 89.38 165 THR A N 1
ATOM 1248 C CA . THR A 1 165 ? -0.129 18.386 13.651 1.00 89.38 165 THR A CA 1
ATOM 1249 C C . THR A 1 165 ? -0.737 18.769 14.991 1.00 89.38 165 THR A C 1
ATOM 1251 O O . THR A 1 165 ? -0.101 18.611 16.030 1.00 89.38 165 THR A O 1
ATOM 1254 N N . THR A 1 166 ? -1.978 19.241 14.976 1.00 90.31 166 THR A N 1
ATOM 1255 C CA . THR A 1 166 ? -2.727 19.575 16.190 1.00 90.31 166 THR A CA 1
ATOM 1256 C C . THR A 1 166 ? -3.684 18.455 16.580 1.00 90.31 166 THR A C 1
ATOM 1258 O O . THR A 1 166 ? -4.072 17.637 15.743 1.00 90.31 166 THR A O 1
ATOM 1261 N N . ASP A 1 167 ? -4.086 18.435 17.854 1.00 89.56 167 ASP A N 1
ATOM 1262 C CA . ASP A 1 167 ? -5.071 17.507 18.440 1.00 89.56 167 ASP A CA 1
ATOM 1263 C C . ASP A 1 167 ? -6.512 17.835 18.014 1.00 89.56 167 ASP A C 1
ATOM 1265 O O . ASP A 1 167 ? -7.442 17.853 18.812 1.00 89.56 167 ASP A O 1
ATOM 1269 N N . SER A 1 168 ? -6.682 18.164 16.735 1.00 90.81 168 SER A N 1
ATOM 1270 C CA . SER A 1 168 ? -7.968 18.437 16.115 1.00 90.81 168 SER A CA 1
ATOM 1271 C C . SER A 1 168 ? -8.285 17.352 15.096 1.00 90.81 168 SER A C 1
ATOM 1273 O O . SER A 1 168 ? -7.507 17.103 14.173 1.00 90.81 168 SER A O 1
ATOM 1275 N N . PHE A 1 169 ? -9.474 16.761 15.197 1.00 88.12 169 PHE A N 1
ATOM 1276 C CA . PHE A 1 169 ? -9.962 15.784 14.221 1.00 88.12 169 PHE A CA 1
ATOM 1277 C C . PHE A 1 169 ? -10.229 16.386 12.837 1.00 88.12 169 PHE A C 1
ATOM 1279 O O . PHE A 1 169 ? -10.207 15.660 11.843 1.00 88.12 169 PHE A O 1
ATOM 1286 N N . SER A 1 170 ? -10.387 17.711 12.745 1.00 89.44 170 SER A N 1
ATOM 1287 C CA . SER A 1 170 ? -10.474 18.427 11.468 1.00 89.44 170 SER A CA 1
ATOM 1288 C C . SER A 1 170 ? -9.105 18.742 10.855 1.00 89.44 170 SER A C 1
ATOM 1290 O O . SER A 1 170 ? -9.027 19.222 9.722 1.00 89.44 170 SER A O 1
ATOM 1292 N N . HIS A 1 171 ? -8.003 18.470 11.566 1.00 89.69 171 HIS A N 1
ATOM 1293 C CA . HIS A 1 171 ? -6.668 18.747 11.056 1.00 89.69 171 HIS A CA 1
ATOM 1294 C C . HIS A 1 171 ? -6.373 17.875 9.815 1.00 89.69 171 HIS A C 1
ATOM 1296 O O . HIS A 1 171 ? -6.511 16.648 9.876 1.00 89.69 171 HIS A O 1
ATOM 1302 N N . PRO A 1 172 ? -5.883 18.439 8.691 1.00 89.75 172 PRO A N 1
ATOM 1303 C CA . PRO A 1 172 ? -5.739 17.699 7.435 1.00 89.75 172 PRO A CA 1
ATOM 1304 C C . PRO A 1 172 ? -4.911 16.415 7.538 1.00 89.75 172 PRO A C 1
ATOM 1306 O O . PRO A 1 172 ? -5.253 15.413 6.917 1.00 89.75 172 PRO A O 1
ATOM 1309 N N . ARG A 1 173 ? -3.837 16.403 8.341 1.00 89.75 173 ARG A N 1
ATOM 1310 C CA . ARG A 1 173 ? -3.018 15.191 8.558 1.00 89.75 173 ARG A CA 1
ATOM 1311 C C . ARG A 1 173 ? -3.781 14.091 9.301 1.00 89.75 173 ARG A C 1
ATOM 1313 O O . ARG A 1 173 ? -3.621 12.924 8.955 1.00 89.75 173 ARG A O 1
ATOM 1320 N N . VAL A 1 174 ? -4.614 14.479 10.268 1.00 91.31 174 VAL A N 1
ATOM 1321 C CA . VAL A 1 174 ? -5.445 13.575 11.077 1.00 91.31 174 VAL A CA 1
ATOM 1322 C C . VAL A 1 174 ? -6.517 12.933 10.201 1.00 91.31 174 VAL A C 1
ATOM 1324 O O . VAL A 1 174 ? -6.706 11.724 10.242 1.00 91.31 174 VAL A O 1
ATOM 1327 N N . ILE A 1 175 ? -7.127 13.707 9.302 1.00 89.75 175 ILE A N 1
ATOM 1328 C CA . ILE A 1 175 ? -8.049 13.176 8.291 1.00 89.75 175 ILE A CA 1
ATOM 1329 C C . ILE A 1 175 ? -7.310 12.261 7.305 1.00 89.75 175 ILE A C 1
ATOM 1331 O O . ILE A 1 175 ? -7.799 11.195 6.941 1.00 89.75 175 ILE A O 1
ATOM 1335 N N . TYR A 1 176 ? -6.139 12.683 6.823 1.00 90.12 176 TYR A N 1
ATOM 1336 C CA . TYR A 1 176 ? -5.460 12.034 5.701 1.00 90.12 176 TYR A CA 1
ATOM 1337 C C . TYR A 1 176 ? -4.823 10.685 6.061 1.00 90.12 176 TYR A C 1
ATOM 1339 O O . TYR A 1 176 ? -4.738 9.814 5.195 1.00 90.12 176 TYR A O 1
ATOM 1347 N N . VAL A 1 177 ? -4.387 10.485 7.311 1.00 91.94 177 VAL A N 1
ATOM 1348 C CA . VAL A 1 177 ? -3.656 9.270 7.721 1.00 91.94 177 VAL A CA 1
ATOM 1349 C C . VAL A 1 177 ? -4.480 7.985 7.566 1.00 91.94 177 VAL A C 1
ATOM 1351 O O . VAL A 1 177 ? -3.908 6.952 7.224 1.00 91.94 177 VAL A O 1
ATOM 1354 N N . ALA A 1 178 ? -5.804 8.053 7.740 1.00 92.56 178 ALA A N 1
ATOM 1355 C CA . ALA A 1 178 ? -6.716 6.912 7.621 1.00 92.56 178 ALA A CA 1
ATOM 1356 C C . ALA A 1 178 ? -7.307 6.734 6.205 1.00 92.56 178 ALA A C 1
ATOM 1358 O O . ALA A 1 178 ? -8.017 5.766 5.938 1.00 92.56 178 ALA A O 1
ATOM 1359 N N . ARG A 1 179 ? -7.026 7.641 5.257 1.00 92.50 179 ARG A N 1
ATOM 1360 C CA . ARG A 1 179 ? -7.657 7.602 3.926 1.00 92.50 179 ARG A CA 1
ATOM 1361 C C . ARG A 1 179 ? -7.171 6.414 3.076 1.00 92.50 179 ARG A C 1
ATOM 1363 O O . ARG A 1 179 ? -5.959 6.189 2.985 1.00 92.50 179 ARG A O 1
ATOM 1370 N N . PRO A 1 180 ? -8.075 5.715 2.361 1.00 93.56 180 PRO A N 1
ATOM 1371 C CA . PRO A 1 180 ? -7.783 4.472 1.641 1.00 93.56 180 PRO A CA 1
ATOM 1372 C C . PRO A 1 180 ? -7.094 4.696 0.277 1.00 93.56 180 PRO A C 1
ATOM 1374 O O . PRO A 1 180 ? -7.668 4.463 -0.781 1.00 93.56 180 PRO A O 1
ATOM 1377 N N . TYR A 1 181 ? -5.843 5.163 0.277 1.00 92.19 181 TYR A N 1
ATOM 1378 C CA . TYR A 1 181 ? -5.101 5.478 -0.959 1.00 92.19 181 TYR A CA 1
ATOM 1379 C C . TYR A 1 181 ? -4.234 4.341 -1.518 1.00 92.19 181 TYR A C 1
ATOM 1381 O O . TYR A 1 181 ? -3.513 4.543 -2.498 1.00 92.19 181 TYR A O 1
ATOM 1389 N N . ARG A 1 182 ? -4.225 3.159 -0.899 1.00 92.94 182 ARG A N 1
ATOM 1390 C CA . ARG A 1 182 ? -3.602 1.962 -1.483 1.00 92.94 182 ARG A CA 1
ATOM 1391 C C . ARG A 1 182 ? -4.686 1.091 -2.082 1.00 92.94 182 ARG A C 1
ATOM 1393 O O . ARG A 1 182 ? -5.664 0.827 -1.401 1.00 92.94 182 ARG A O 1
ATOM 1400 N N . PHE A 1 183 ? -4.451 0.594 -3.292 1.00 93.38 183 PHE A N 1
ATOM 1401 C CA . PHE A 1 183 ? -5.369 -0.270 -4.032 1.00 93.38 183 PHE A CA 1
ATOM 1402 C C . PHE A 1 183 ? -4.644 -1.558 -4.425 1.00 93.38 183 PHE A C 1
ATOM 1404 O O . PHE A 1 183 ? -3.508 -1.501 -4.901 1.00 93.38 183 PHE A O 1
ATOM 1411 N N . PHE A 1 184 ? -5.258 -2.715 -4.189 1.00 92.69 184 PHE A N 1
ATOM 1412 C CA . PHE A 1 184 ? -4.659 -4.025 -4.475 1.00 92.69 184 PHE A CA 1
ATOM 1413 C C . PHE A 1 184 ? -5.730 -5.111 -4.586 1.00 92.69 184 PHE A C 1
ATOM 1415 O O . PHE A 1 184 ? -6.816 -4.988 -4.037 1.00 92.69 184 PHE A O 1
ATOM 1422 N N . THR A 1 185 ? -5.413 -6.200 -5.286 1.00 92.50 185 THR A N 1
ATOM 1423 C CA . THR A 1 185 ? -6.353 -7.308 -5.543 1.00 92.50 185 THR A CA 1
ATOM 1424 C C . THR A 1 185 ? -6.047 -8.575 -4.747 1.00 92.50 185 THR A C 1
ATOM 1426 O O . THR A 1 185 ? -6.907 -9.432 -4.602 1.00 92.50 185 THR A O 1
ATOM 1429 N N . ASN A 1 186 ? -4.826 -8.714 -4.219 1.00 92.00 186 ASN A N 1
ATOM 1430 C CA . ASN A 1 186 ? -4.367 -9.923 -3.528 1.00 92.00 186 ASN A CA 1
ATOM 1431 C C . ASN A 1 186 ? -3.692 -9.555 -2.195 1.00 92.00 186 ASN A C 1
ATOM 1433 O O . ASN A 1 186 ? -2.461 -9.507 -2.129 1.00 92.00 186 ASN A O 1
ATOM 1437 N N . PRO A 1 187 ? -4.463 -9.254 -1.133 1.00 94.31 187 PRO A N 1
ATOM 1438 C CA . PRO A 1 187 ? -3.903 -8.730 0.113 1.00 94.31 187 PRO A CA 1
ATOM 1439 C C . PRO A 1 187 ? -2.953 -9.716 0.810 1.00 94.31 187 PRO A C 1
ATOM 1441 O O . PRO A 1 187 ? -1.923 -9.295 1.330 1.00 94.31 187 PRO A O 1
ATOM 1444 N N . HIS A 1 188 ? -3.242 -11.019 0.743 1.00 94.44 188 HIS A N 1
ATOM 1445 C CA . HIS A 1 188 ? -2.422 -12.099 1.308 1.00 94.44 188 HIS A CA 1
ATOM 1446 C C . HIS A 1 188 ? -0.992 -12.170 0.748 1.00 94.44 188 HIS A C 1
ATOM 1448 O O . HIS A 1 188 ? -0.110 -12.737 1.386 1.00 94.44 188 HIS A O 1
ATOM 1454 N N . LEU A 1 189 ? -0.737 -11.571 -0.421 1.00 91.31 189 LEU A N 1
ATOM 1455 C CA . LEU A 1 189 ? 0.601 -11.498 -1.011 1.00 91.31 189 LEU A CA 1
ATOM 1456 C C . LEU A 1 189 ? 1.423 -10.306 -0.490 1.00 91.31 189 LEU A C 1
ATOM 1458 O O . LEU A 1 189 ? 2.627 -10.230 -0.729 1.00 91.31 189 LEU A O 1
ATOM 1462 N N . LEU A 1 190 ? 0.806 -9.359 0.226 1.00 89.12 190 LEU A N 1
ATOM 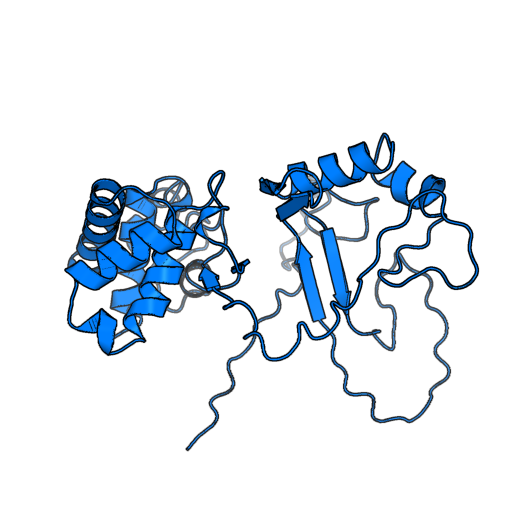1463 C CA . LEU A 1 190 ? 1.455 -8.139 0.721 1.00 89.12 190 LEU A CA 1
ATOM 1464 C C . LEU A 1 190 ? 2.069 -8.354 2.110 1.00 89.12 190 LEU A C 1
ATOM 1466 O O . LEU A 1 190 ? 1.693 -7.724 3.098 1.00 89.12 190 LEU A O 1
ATOM 1470 N N . THR A 1 191 ? 3.037 -9.262 2.181 1.00 84.75 191 THR A N 1
ATOM 1471 C CA . THR A 1 191 ? 3.603 -9.753 3.444 1.00 84.75 191 THR A CA 1
ATOM 1472 C C . THR A 1 191 ? 4.785 -8.928 3.962 1.00 84.75 191 THR A C 1
ATOM 1474 O O . THR A 1 191 ? 5.104 -9.022 5.145 1.00 84.75 191 THR A O 1
ATOM 1477 N N . ALA A 1 192 ? 5.443 -8.120 3.130 1.00 79.00 192 ALA A N 1
ATOM 1478 C CA . ALA A 1 192 ? 6.671 -7.425 3.526 1.00 79.00 192 ALA A CA 1
ATOM 1479 C C . ALA A 1 192 ? 6.414 -6.161 4.363 1.00 79.00 192 ALA A C 1
ATOM 1481 O O . ALA A 1 192 ? 7.070 -5.944 5.372 1.00 79.00 192 ALA A O 1
ATOM 1482 N N . ASN A 1 193 ? 5.454 -5.326 3.952 1.00 82.44 193 ASN A N 1
ATOM 1483 C CA . ASN A 1 193 ? 5.213 -4.019 4.558 1.00 82.44 193 ASN A CA 1
ATOM 1484 C C . ASN A 1 193 ? 3.723 -3.708 4.632 1.00 82.44 193 ASN A C 1
ATOM 1486 O O . ASN A 1 193 ? 2.953 -4.015 3.722 1.00 82.44 193 ASN A O 1
ATOM 1490 N N . GLY A 1 194 ? 3.341 -3.006 5.694 1.00 87.94 194 GLY A N 1
ATOM 1491 C CA . GLY A 1 194 ? 2.019 -2.416 5.806 1.00 87.94 194 GLY A CA 1
ATOM 1492 C C . GLY A 1 194 ? 0.896 -3.389 6.165 1.00 87.94 194 GLY A C 1
ATOM 1493 O O . GLY A 1 194 ? -0.250 -3.158 5.780 1.00 87.94 194 GLY A O 1
ATOM 1494 N N . ARG A 1 195 ? 1.217 -4.508 6.833 1.00 91.94 195 ARG A N 1
ATOM 1495 C CA . ARG A 1 195 ? 0.242 -5.567 7.150 1.00 91.94 195 ARG A CA 1
ATOM 1496 C C . ARG A 1 195 ? -0.921 -5.052 7.998 1.00 91.94 195 ARG A C 1
ATOM 1498 O O . ARG A 1 195 ? -2.059 -5.414 7.730 1.00 91.94 195 ARG A O 1
ATOM 1505 N N . TRP A 1 196 ? -0.648 -4.194 8.980 1.00 94.44 196 TRP A N 1
ATOM 1506 C CA . TRP A 1 196 ? -1.676 -3.617 9.851 1.00 94.44 196 TRP A CA 1
ATOM 1507 C C . TRP A 1 196 ? -2.527 -2.552 9.145 1.00 94.44 196 TRP A C 1
ATOM 1509 O O . TRP A 1 196 ? -3.730 -2.511 9.370 1.00 94.44 196 TRP A O 1
ATOM 1519 N N . GLN A 1 197 ? -1.961 -1.771 8.215 1.00 95.25 197 GLN A N 1
ATOM 1520 C CA . GLN A 1 197 ? -2.737 -0.900 7.318 1.00 95.25 197 GLN A CA 1
ATOM 1521 C C . GLN A 1 197 ? -3.682 -1.741 6.457 1.00 95.25 197 GLN A C 1
ATOM 1523 O O . GLN A 1 197 ? -4.864 -1.429 6.348 1.00 95.25 197 GLN A O 1
ATOM 1528 N N . THR A 1 198 ? -3.162 -2.814 5.846 1.00 95.81 198 THR A N 1
ATOM 1529 C CA . THR A 1 198 ? -3.950 -3.732 5.013 1.00 95.81 198 THR A CA 1
ATOM 1530 C C . THR A 1 198 ? -5.082 -4.369 5.817 1.00 95.81 198 THR A C 1
ATOM 1532 O O . THR A 1 198 ? -6.214 -4.370 5.348 1.00 95.81 198 THR A O 1
ATOM 1535 N N . LEU A 1 199 ? -4.800 -4.865 7.027 1.00 96.75 199 LEU A N 1
ATOM 1536 C CA . LEU A 1 199 ? -5.821 -5.432 7.908 1.00 96.75 199 LEU A CA 1
ATOM 1537 C C . LEU A 1 199 ? -6.887 -4.399 8.281 1.00 96.75 199 LEU A C 1
ATOM 1539 O O . LEU A 1 199 ? -8.064 -4.701 8.134 1.00 96.75 199 LEU A O 1
ATOM 1543 N N . TYR A 1 200 ? -6.498 -3.186 8.686 1.00 96.81 200 TYR A N 1
ATOM 1544 C CA . TYR A 1 200 ? -7.454 -2.121 8.997 1.00 96.81 200 TYR A CA 1
ATOM 1545 C C . TYR A 1 200 ? -8.344 -1.785 7.790 1.00 96.81 200 TYR A C 1
ATOM 1547 O O . TYR A 1 200 ? -9.562 -1.758 7.920 1.00 96.81 200 TYR A O 1
ATOM 1555 N N . GLY A 1 201 ? -7.768 -1.612 6.595 1.00 96.38 201 GLY A N 1
ATOM 1556 C CA . GLY A 1 201 ? -8.548 -1.329 5.384 1.00 96.38 201 GLY A CA 1
ATOM 1557 C C . GLY A 1 201 ? -9.574 -2.419 5.053 1.00 96.38 201 GLY A C 1
ATOM 1558 O O . GLY A 1 201 ? -10.734 -2.117 4.783 1.00 96.38 201 GLY A O 1
ATOM 1559 N N . LEU A 1 202 ? -9.174 -3.691 5.155 1.00 96.44 202 LEU A N 1
ATOM 1560 C CA . LEU A 1 202 ? -10.077 -4.829 4.955 1.00 96.44 202 LEU A CA 1
ATOM 1561 C C . LEU A 1 202 ? -11.132 -4.943 6.059 1.00 96.44 202 LEU A C 1
ATOM 1563 O O . LEU A 1 202 ? -12.267 -5.310 5.778 1.00 96.44 202 LEU A O 1
ATOM 1567 N N . TYR A 1 203 ? -10.779 -4.626 7.304 1.00 95.94 203 TYR A N 1
ATOM 1568 C CA . TYR A 1 203 ? -11.725 -4.594 8.417 1.00 95.94 203 TYR A CA 1
ATOM 1569 C C . TYR A 1 203 ? -12.820 -3.552 8.165 1.00 95.94 203 TYR A C 1
ATOM 1571 O O . TYR A 1 203 ? -14.001 -3.875 8.264 1.00 95.94 203 TYR A O 1
ATOM 1579 N N . LYS A 1 204 ? -12.452 -2.342 7.721 1.00 93.56 204 LYS A N 1
ATOM 1580 C CA . LYS A 1 204 ? -13.420 -1.308 7.321 1.00 93.56 204 LYS A CA 1
ATOM 1581 C C . LYS A 1 204 ? -14.310 -1.751 6.162 1.00 93.56 204 LYS A C 1
ATOM 1583 O O . LYS A 1 204 ? -15.507 -1.504 6.204 1.00 93.56 204 LYS A O 1
ATOM 1588 N N . GLU A 1 205 ? -13.748 -2.420 5.156 1.00 92.25 205 GLU A N 1
ATOM 1589 C CA . GLU A 1 205 ? -14.520 -2.980 4.037 1.00 92.25 205 GLU A CA 1
ATOM 1590 C C . GLU A 1 205 ? -15.546 -4.022 4.518 1.00 92.25 205 GLU A C 1
ATOM 1592 O O . GLU A 1 205 ? -16.701 -3.992 4.100 1.00 92.25 205 GLU A O 1
ATOM 1597 N N . LEU A 1 206 ? -15.150 -4.917 5.430 1.00 92.12 206 LEU A N 1
ATOM 1598 C CA . LEU A 1 206 ? -16.033 -5.955 5.968 1.00 92.12 206 LEU A CA 1
ATOM 1599 C C . LEU A 1 206 ? -17.110 -5.401 6.902 1.00 92.12 206 LEU A C 1
ATOM 1601 O O . LEU A 1 206 ? -18.217 -5.929 6.893 1.00 92.12 206 LEU A O 1
ATOM 1605 N N . LEU A 1 207 ? -16.831 -4.330 7.650 1.00 89.19 207 LEU A N 1
ATOM 1606 C CA . LEU A 1 207 ? -17.837 -3.653 8.476 1.00 89.19 207 LEU A CA 1
ATOM 1607 C C . LEU A 1 207 ? -18.997 -3.076 7.654 1.00 89.19 207 LEU A C 1
ATOM 1609 O O . LEU A 1 207 ? -20.113 -2.992 8.151 1.00 89.19 207 LEU A O 1
ATOM 1613 N N . LEU A 1 208 ? -18.758 -2.708 6.393 1.00 86.31 208 LEU A N 1
ATOM 1614 C CA . LEU A 1 208 ? -19.810 -2.239 5.484 1.00 86.31 208 LEU A CA 1
ATOM 1615 C C . LEU A 1 208 ? -20.669 -3.386 4.922 1.00 86.31 208 LEU A C 1
ATOM 1617 O O . LEU A 1 208 ? -21.663 -3.138 4.243 1.00 86.31 208 LEU A O 1
ATOM 1621 N N . SER A 1 209 ? -20.295 -4.645 5.172 1.00 81.25 209 SER A N 1
ATOM 1622 C CA . SER A 1 209 ? -21.045 -5.829 4.757 1.00 81.25 209 SER A CA 1
ATOM 1623 C C . SER A 1 209 ? -21.942 -6.310 5.907 1.00 81.25 209 SER A C 1
ATOM 1625 O O . SER A 1 209 ? -21.407 -6.831 6.887 1.00 81.25 209 SER A O 1
ATOM 1627 N N . PRO A 1 210 ? -23.286 -6.254 5.783 1.00 75.50 210 PRO A N 1
ATOM 1628 C CA . PRO A 1 210 ? -24.203 -6.646 6.863 1.00 75.50 210 PRO A CA 1
ATOM 1629 C C . PRO A 1 210 ? -23.935 -8.056 7.404 1.00 75.50 210 PRO A C 1
ATOM 1631 O O . PRO A 1 210 ? -23.886 -8.276 8.606 1.00 75.50 210 PRO A O 1
ATOM 1634 N N . LYS A 1 211 ? -23.620 -8.997 6.503 1.00 75.81 211 LYS A N 1
ATOM 1635 C CA . LYS A 1 211 ? -23.300 -10.392 6.838 1.00 75.81 211 LYS A CA 1
ATOM 1636 C C . LYS A 1 211 ? -22.122 -10.547 7.807 1.00 75.81 211 LYS A C 1
ATOM 1638 O O . LYS A 1 211 ? -22.079 -11.522 8.546 1.00 75.81 211 LYS A O 1
ATOM 1643 N N . HIS A 1 212 ? -21.131 -9.661 7.735 1.00 75.50 212 HIS A N 1
ATOM 1644 C CA . HIS A 1 212 ? -19.920 -9.766 8.552 1.00 75.50 212 HIS A CA 1
ATOM 1645 C C . HIS A 1 212 ? -19.954 -8.825 9.756 1.00 75.50 212 HIS A C 1
ATOM 1647 O O . HIS A 1 212 ? -19.206 -9.056 10.695 1.00 75.50 212 HIS A O 1
ATOM 1653 N N . ALA A 1 213 ? -20.803 -7.795 9.744 1.00 73.50 213 ALA A N 1
ATOM 1654 C CA . ALA A 1 213 ? -20.950 -6.867 10.860 1.00 73.50 213 ALA A CA 1
ATOM 1655 C C . ALA A 1 213 ? -21.561 -7.531 12.110 1.00 73.50 213 ALA A C 1
ATOM 1657 O O . ALA A 1 213 ? -21.216 -7.149 13.223 1.00 73.50 213 ALA A O 1
ATOM 1658 N N . GLU A 1 214 ? -22.424 -8.536 11.929 1.00 79.94 214 GLU A N 1
ATOM 1659 C CA . GLU A 1 214 ? -23.154 -9.200 13.024 1.00 79.94 214 GLU A CA 1
ATOM 1660 C C . GLU A 1 214 ? -22.435 -10.433 13.604 1.00 79.94 214 GLU A C 1
ATOM 1662 O O . GLU A 1 214 ? -22.772 -10.883 14.697 1.00 79.94 214 GLU A O 1
ATOM 1667 N N . ASP A 1 215 ? -21.427 -10.971 12.909 1.00 87.75 215 ASP A N 1
ATOM 1668 C CA . ASP A 1 215 ? -20.670 -12.153 13.340 1.00 87.75 215 ASP A CA 1
ATOM 1669 C C . ASP A 1 215 ? -19.164 -11.854 13.371 1.00 87.75 215 ASP A C 1
ATOM 1671 O O . ASP A 1 215 ? -18.440 -11.972 12.373 1.00 87.75 215 ASP A O 1
ATOM 1675 N N . GLU A 1 216 ? -18.680 -11.487 14.560 1.00 88.69 216 GLU A N 1
ATOM 1676 C CA . GLU A 1 216 ? -17.270 -11.175 14.796 1.00 88.69 216 GLU A CA 1
ATOM 1677 C C . GLU A 1 216 ? -16.348 -12.362 14.465 1.00 88.69 216 GLU A C 1
ATOM 1679 O O . GLU A 1 216 ? -15.265 -12.184 13.897 1.00 88.69 216 GLU A O 1
ATOM 1684 N N . ARG A 1 217 ? -16.781 -13.595 14.748 1.00 91.31 217 ARG A N 1
ATOM 1685 C CA . ARG A 1 217 ? -15.974 -14.788 14.478 1.00 91.31 217 ARG A CA 1
ATOM 1686 C C . ARG A 1 217 ? -15.826 -15.008 12.976 1.00 91.31 217 ARG A C 1
ATOM 1688 O O . ARG A 1 217 ? -14.715 -15.273 12.503 1.00 91.31 217 ARG A O 1
ATOM 1695 N N . ALA A 1 218 ? -16.911 -14.869 12.215 1.00 91.69 218 ALA A N 1
ATOM 1696 C CA . ALA A 1 218 ? -16.864 -14.932 10.757 1.00 91.69 218 ALA A CA 1
ATOM 1697 C C . ALA A 1 218 ? -15.989 -13.812 10.172 1.00 91.69 218 ALA A C 1
ATOM 1699 O O . ALA A 1 218 ? -15.228 -14.054 9.227 1.00 91.69 218 ALA A O 1
ATOM 1700 N N . MET A 1 219 ? -16.032 -12.609 10.752 1.00 93.75 219 MET A N 1
ATOM 1701 C CA . MET A 1 219 ? -15.176 -11.494 10.347 1.00 93.75 219 MET A CA 1
ATOM 1702 C C . MET A 1 219 ? -13.688 -11.798 10.565 1.00 93.75 219 MET A C 1
ATOM 1704 O O . MET A 1 219 ? -12.894 -11.638 9.635 1.00 93.75 219 MET A O 1
ATOM 1708 N N . ILE A 1 220 ? -13.304 -12.293 11.744 1.00 95.56 220 ILE A N 1
ATOM 1709 C CA . ILE A 1 220 ? -11.918 -12.674 12.065 1.00 95.56 220 ILE A CA 1
ATOM 1710 C C . ILE A 1 220 ? -11.411 -13.742 11.091 1.00 95.56 220 ILE A C 1
ATOM 1712 O O . ILE A 1 220 ? -10.323 -13.609 10.520 1.00 95.56 220 ILE A O 1
ATOM 1716 N N . GLN A 1 221 ? -12.215 -14.778 10.835 1.00 95.56 221 GLN A N 1
ATOM 1717 C CA . GLN A 1 221 ? -11.869 -15.830 9.876 1.00 95.56 221 GLN A CA 1
ATOM 1718 C C . GLN A 1 221 ? -11.688 -15.275 8.461 1.00 95.56 221 GLN A C 1
ATOM 1720 O O . GLN A 1 221 ? -10.736 -15.631 7.755 1.00 95.56 221 GLN A O 1
ATOM 1725 N N . LYS A 1 222 ? -12.574 -14.367 8.045 1.00 95.25 222 LYS A N 1
ATOM 1726 C CA . LYS A 1 222 ? -12.498 -13.720 6.738 1.00 95.25 222 LYS A CA 1
ATOM 1727 C C . LYS A 1 222 ? -11.254 -12.841 6.616 1.00 95.25 222 LYS A C 1
ATOM 1729 O O . LYS A 1 222 ? -10.566 -12.926 5.597 1.00 95.25 222 LYS A O 1
ATOM 1734 N N . LEU A 1 223 ? -10.924 -12.055 7.640 1.00 96.25 223 LEU A N 1
ATOM 1735 C CA . LEU A 1 223 ? -9.712 -11.236 7.687 1.00 96.25 223 LEU A CA 1
ATOM 1736 C C . LEU A 1 223 ? -8.448 -12.085 7.626 1.00 96.25 223 LEU A C 1
ATOM 1738 O O . LEU A 1 223 ? -7.562 -11.783 6.826 1.00 96.25 223 LEU A O 1
ATOM 1742 N N . ALA A 1 224 ? -8.368 -13.162 8.409 1.00 96.81 224 ALA A N 1
ATOM 1743 C CA . ALA A 1 224 ? -7.241 -14.093 8.377 1.00 96.81 224 ALA A CA 1
ATOM 1744 C C . ALA A 1 224 ? -7.040 -14.670 6.969 1.00 96.81 224 ALA A C 1
ATOM 1746 O O . ALA A 1 224 ? -5.935 -14.624 6.428 1.00 96.81 224 ALA A O 1
ATOM 1747 N N . LYS A 1 225 ? -8.129 -15.101 6.318 1.00 96.25 225 LYS A N 1
ATOM 1748 C CA . LYS A 1 225 ? -8.096 -15.592 4.935 1.00 96.25 225 LYS A CA 1
ATOM 1749 C C . LYS A 1 225 ? -7.631 -14.526 3.937 1.00 96.25 225 LYS A C 1
ATOM 1751 O O . LYS A 1 225 ? -6.806 -14.821 3.079 1.00 96.25 225 LYS A O 1
ATOM 1756 N N . LEU A 1 226 ? -8.158 -13.302 4.018 1.00 95.75 226 LEU A N 1
ATOM 1757 C CA . LEU A 1 226 ? -7.826 -12.229 3.071 1.00 95.75 226 LEU A CA 1
ATOM 1758 C C . LEU A 1 226 ? -6.391 -11.721 3.241 1.00 95.75 226 LEU A C 1
ATOM 1760 O O . LEU A 1 226 ? -5.729 -11.429 2.247 1.00 95.75 226 LEU A O 1
ATOM 1764 N N . THR A 1 227 ? -5.917 -11.616 4.483 1.00 95.69 227 THR A N 1
ATOM 1765 C CA . THR A 1 227 ? -4.589 -11.081 4.829 1.00 95.69 227 THR A CA 1
ATOM 1766 C C . THR A 1 227 ? -3.481 -12.130 4.829 1.00 95.69 227 THR A C 1
ATOM 1768 O O . THR A 1 227 ? -2.309 -11.761 4.793 1.00 95.69 227 THR A O 1
ATOM 1771 N N . GLY A 1 228 ? -3.820 -13.420 4.897 1.00 95.12 228 GLY A N 1
ATOM 1772 C CA . GLY A 1 228 ? -2.854 -14.498 5.118 1.00 95.12 228 GLY A CA 1
ATOM 1773 C C . GLY A 1 228 ? -2.256 -14.513 6.533 1.00 95.12 228 GLY A C 1
ATOM 1774 O O . GLY A 1 228 ? -1.229 -15.151 6.759 1.00 95.12 228 GLY A O 1
ATOM 1775 N N . LEU A 1 229 ? -2.848 -13.787 7.488 1.00 95.88 229 LEU A N 1
ATOM 1776 C CA . LEU A 1 229 ? -2.423 -13.789 8.888 1.00 95.88 229 LEU A CA 1
ATOM 1777 C C . LEU A 1 229 ? -3.016 -14.981 9.646 1.00 95.88 229 LEU A C 1
ATOM 1779 O O . LEU A 1 229 ? -4.102 -15.464 9.335 1.00 95.88 229 LEU A O 1
ATOM 1783 N N . LYS A 1 230 ? -2.315 -15.430 10.692 1.00 96.25 230 LYS A N 1
ATOM 1784 C CA . LYS A 1 230 ? -2.840 -16.435 11.626 1.00 96.25 230 LYS A CA 1
ATOM 1785 C C . LYS A 1 230 ? -3.973 -15.830 12.461 1.00 96.25 230 LYS A C 1
ATOM 1787 O O . LYS A 1 230 ? -3.865 -14.671 12.860 1.00 96.25 230 LYS A O 1
ATOM 1792 N N . LEU A 1 231 ? -4.990 -16.631 12.792 1.00 97.19 231 LEU A N 1
ATOM 1793 C CA . LEU A 1 231 ? -6.155 -16.188 13.578 1.00 97.19 231 LEU A CA 1
ATOM 1794 C C . LEU A 1 231 ? -5.770 -15.442 14.873 1.00 97.19 231 LEU A C 1
ATOM 1796 O O . LEU A 1 231 ? -6.196 -14.296 14.999 1.00 97.19 231 LEU A O 1
ATOM 1800 N N . PRO A 1 232 ? -4.853 -15.947 15.731 1.00 97.50 232 PRO A N 1
ATOM 1801 C CA . PRO A 1 232 ? -4.488 -15.234 16.963 1.00 97.50 232 PRO A CA 1
ATOM 1802 C C . PRO A 1 232 ? -3.833 -13.869 16.721 1.00 97.50 232 PRO A C 1
ATOM 1804 O O . PRO A 1 232 ? -3.869 -12.975 17.559 1.00 97.50 232 PRO A O 1
ATOM 1807 N N . THR A 1 233 ? -3.194 -13.686 15.559 1.00 96.50 233 THR A N 1
ATOM 1808 C CA . THR A 1 233 ? -2.620 -12.387 15.184 1.00 96.50 233 THR A CA 1
ATOM 1809 C C . THR A 1 233 ? -3.706 -11.392 14.797 1.00 96.50 233 THR A C 1
ATOM 1811 O O . THR A 1 233 ? -3.576 -10.215 15.124 1.00 96.50 233 THR A O 1
ATOM 1814 N N . VAL A 1 234 ? -4.746 -11.855 14.099 1.00 97.44 234 VAL A N 1
ATOM 1815 C CA . VAL A 1 234 ? -5.897 -11.028 13.719 1.00 97.44 234 VAL A CA 1
ATOM 1816 C C . VAL A 1 234 ? -6.679 -10.615 14.960 1.00 97.44 234 VAL A C 1
ATOM 1818 O O . VAL A 1 234 ? -6.940 -9.429 15.105 1.00 97.44 234 VAL A O 1
ATOM 1821 N N . GLU A 1 235 ? -6.967 -11.552 15.865 1.00 97.31 235 GLU A N 1
ATOM 1822 C CA . GLU A 1 235 ? -7.656 -11.288 17.140 1.00 97.31 235 GLU A CA 1
ATOM 1823 C C . GLU A 1 235 ? -6.946 -10.186 17.928 1.00 97.31 235 GLU A C 1
ATOM 1825 O O . GLU A 1 235 ? -7.509 -9.115 18.132 1.00 97.31 235 GLU A O 1
ATOM 1830 N N . ARG A 1 236 ? -5.649 -10.364 18.208 1.00 97.69 236 ARG A N 1
ATOM 1831 C CA . ARG A 1 236 ? -4.840 -9.349 18.900 1.00 97.69 236 ARG A CA 1
ATOM 1832 C C . ARG A 1 236 ? -4.873 -7.980 18.209 1.00 97.69 236 ARG A C 1
ATOM 1834 O O . ARG A 1 236 ? -4.889 -6.946 18.867 1.00 97.69 236 ARG A O 1
ATOM 1841 N N . PHE A 1 237 ? -4.822 -7.952 16.877 1.00 97.38 237 PHE A N 1
ATOM 1842 C CA . PHE A 1 237 ? -4.879 -6.701 16.119 1.00 97.38 237 PHE A CA 1
ATOM 1843 C C . PHE A 1 237 ? -6.239 -6.007 16.240 1.00 97.38 237 PHE A C 1
ATOM 1845 O O . PHE A 1 237 ? -6.288 -4.779 16.330 1.00 97.38 237 PHE A O 1
ATOM 1852 N N . LEU A 1 238 ? -7.331 -6.769 16.258 1.00 96.88 238 LEU A N 1
ATOM 1853 C CA . LEU A 1 238 ? -8.655 -6.212 16.507 1.00 96.88 238 LEU A CA 1
ATOM 1854 C C . LEU A 1 238 ? -8.803 -5.743 17.957 1.00 96.88 238 LEU A C 1
ATOM 1856 O O . LEU A 1 238 ? -9.385 -4.684 18.161 1.00 96.88 238 LEU A O 1
ATOM 1860 N N . ASP A 1 239 ? -8.214 -6.434 18.933 1.00 97.50 239 ASP A N 1
ATOM 1861 C CA . ASP A 1 239 ? -8.198 -5.987 20.333 1.00 97.50 239 ASP A CA 1
ATOM 1862 C C . ASP A 1 239 ? -7.470 -4.646 20.494 1.00 97.50 239 ASP A C 1
ATOM 1864 O O . ASP A 1 239 ? -7.981 -3.725 21.131 1.00 97.50 239 ASP A O 1
ATOM 1868 N N . ASP A 1 240 ? -6.305 -4.487 19.855 1.00 98.00 240 ASP A N 1
ATOM 1869 C CA . ASP A 1 240 ? -5.587 -3.209 19.822 1.00 98.00 240 ASP A CA 1
ATOM 1870 C C . ASP A 1 240 ? -6.438 -2.100 19.178 1.00 98.00 240 ASP A C 1
ATOM 1872 O O . ASP A 1 240 ? -6.500 -0.979 19.689 1.00 98.00 240 ASP A O 1
ATOM 1876 N N . TYR A 1 241 ? -7.124 -2.397 18.071 1.00 97.56 241 TYR A N 1
ATOM 1877 C CA . TYR A 1 241 ? -8.046 -1.449 17.444 1.00 97.56 241 TYR A CA 1
ATOM 1878 C C . TYR A 1 241 ? -9.198 -1.064 18.385 1.00 97.56 241 TYR A C 1
ATOM 1880 O O . TYR A 1 241 ? -9.445 0.127 18.586 1.00 97.56 241 TYR A O 1
ATOM 1888 N N . LYS A 1 242 ? -9.871 -2.050 18.992 1.00 96.12 242 LYS A N 1
ATOM 1889 C CA . LYS A 1 242 ? -10.999 -1.860 19.916 1.00 96.12 242 LYS A CA 1
ATOM 1890 C C . LYS A 1 242 ? -10.592 -1.032 21.127 1.00 96.12 242 LYS A C 1
ATOM 1892 O O . LYS A 1 242 ? -11.270 -0.063 21.447 1.00 96.12 242 LYS A O 1
ATOM 1897 N N . GLN A 1 243 ? -9.434 -1.311 21.721 1.00 97.31 243 GLN A N 1
ATOM 1898 C CA . GLN A 1 243 ? -8.918 -0.524 22.839 1.00 97.31 243 GLN A CA 1
ATOM 1899 C C . GLN A 1 243 ? -8.731 0.954 22.462 1.00 97.31 243 GLN A C 1
ATOM 1901 O O . GLN A 1 243 ? -9.082 1.848 23.239 1.00 97.31 243 GLN A O 1
ATOM 1906 N N . GLY A 1 244 ? -8.193 1.220 21.267 1.00 96.69 244 GLY A N 1
ATOM 1907 C CA . GLY A 1 244 ? -8.077 2.575 20.733 1.00 96.69 244 GLY A CA 1
ATOM 1908 C C . GLY A 1 244 ? -9.431 3.233 20.484 1.00 96.69 244 GLY A C 1
ATOM 1909 O O . GLY A 1 244 ? -9.620 4.396 20.828 1.00 96.69 244 GLY A O 1
ATOM 1910 N N . TYR A 1 245 ? -10.382 2.482 19.933 1.00 96.06 245 TYR A N 1
ATOM 1911 C CA . TYR A 1 245 ? -11.747 2.946 19.714 1.00 96.06 245 TYR A CA 1
ATOM 1912 C C . TYR A 1 245 ? -12.440 3.294 21.035 1.00 96.06 245 TYR A C 1
ATOM 1914 O O . TYR A 1 245 ? -13.005 4.366 21.172 1.00 96.06 245 TYR A O 1
ATOM 1922 N N . GLU A 1 246 ? -12.362 2.451 22.056 1.00 95.44 246 GLU A N 1
ATOM 1923 C CA . GLU A 1 246 ? -13.066 2.666 23.322 1.00 95.44 246 GLU A CA 1
ATOM 1924 C C . GLU A 1 246 ? -12.451 3.799 24.153 1.00 95.44 246 GLU A C 1
ATOM 1926 O O . GLU A 1 246 ? -13.171 4.682 24.633 1.00 95.44 246 GLU A O 1
ATOM 1931 N N . SER A 1 247 ? -11.122 3.803 24.289 1.00 94.12 247 SER A N 1
ATOM 1932 C CA . SER A 1 247 ? -10.407 4.578 25.318 1.00 94.12 247 SER A CA 1
ATOM 1933 C C . SER A 1 247 ? -9.304 5.504 24.791 1.00 94.12 247 SER A C 1
ATOM 1935 O O . SER A 1 247 ? -8.686 6.241 25.566 1.00 94.12 247 SER A O 1
ATOM 1937 N N . GLY A 1 248 ? -9.032 5.473 23.486 1.00 93.50 248 GLY A N 1
ATOM 1938 C CA . GLY A 1 248 ? -7.915 6.187 22.884 1.00 93.50 248 GLY A CA 1
ATOM 1939 C C . GLY A 1 248 ? -8.053 7.709 22.930 1.00 93.50 248 GLY A C 1
ATOM 1940 O O . GLY A 1 248 ? -9.149 8.270 22.924 1.00 93.50 248 GLY A O 1
ATOM 1941 N N . LYS A 1 249 ? -6.905 8.396 22.963 1.00 93.38 249 LYS A N 1
ATOM 1942 C CA . LYS A 1 249 ? -6.807 9.862 22.936 1.00 93.38 249 LYS A CA 1
ATOM 1943 C C . LYS A 1 249 ? -5.899 10.283 21.789 1.00 93.38 249 LYS A C 1
ATOM 1945 O O . LYS A 1 249 ? -4.754 9.842 21.726 1.00 93.38 249 LYS A O 1
ATOM 1950 N N . LEU A 1 250 ? -6.388 11.152 20.904 1.00 92.31 250 LEU A N 1
ATOM 1951 C CA . LEU A 1 250 ? -5.647 11.578 19.713 1.00 92.31 250 LEU A CA 1
ATOM 1952 C C . LEU A 1 250 ? -4.293 12.219 20.078 1.00 92.31 250 LEU A C 1
ATOM 1954 O O . LEU A 1 250 ? -3.276 11.877 19.473 1.00 92.31 250 LEU A O 1
ATOM 1958 N N . LYS A 1 251 ? -4.246 13.021 21.150 1.00 92.50 251 LYS A N 1
ATOM 1959 C CA . LYS A 1 251 ? -3.014 13.583 21.730 1.00 92.50 251 LYS A CA 1
ATOM 1960 C C . LYS A 1 251 ? -1.879 12.575 21.931 1.00 92.50 251 LYS A C 1
ATOM 1962 O O . LYS A 1 251 ? -0.713 12.943 21.807 1.00 92.50 251 LYS A O 1
ATOM 1967 N N . SER A 1 252 ? -2.195 11.312 22.227 1.00 92.94 252 SER A N 1
ATOM 1968 C CA . SER A 1 252 ? -1.199 10.251 22.434 1.00 92.94 252 SER A CA 1
ATOM 1969 C C . SER A 1 252 ? -0.450 9.864 21.158 1.00 92.94 252 SER A C 1
ATOM 1971 O O . SER A 1 252 ? 0.585 9.211 21.240 1.00 92.94 252 SER A O 1
ATOM 1973 N N . PHE A 1 253 ? -0.947 10.271 19.990 1.00 93.00 253 PHE A N 1
ATOM 1974 C CA . PHE A 1 253 ? -0.394 9.915 18.688 1.00 93.00 253 PHE A CA 1
ATOM 1975 C C . PHE A 1 253 ? 0.145 11.113 17.906 1.00 93.00 253 PHE A C 1
ATOM 1977 O O . PHE A 1 253 ? 0.529 10.943 16.755 1.00 93.00 253 PHE A O 1
ATOM 1984 N N . ILE A 1 254 ? 0.197 12.309 18.495 1.00 91.88 254 ILE A N 1
ATOM 1985 C CA . ILE A 1 254 ? 0.587 13.543 17.802 1.00 91.88 254 ILE A CA 1
ATOM 1986 C C . ILE A 1 254 ? 1.993 13.998 18.195 1.00 91.88 254 ILE A C 1
ATOM 1988 O O . ILE A 1 254 ? 2.440 13.810 19.327 1.00 91.88 254 ILE A O 1
ATOM 1992 N N . GLY A 1 255 ? 2.699 14.621 17.248 1.00 88.00 255 GLY A N 1
ATOM 1993 C CA . GLY A 1 255 ? 4.007 15.223 17.487 1.00 88.00 255 GLY A CA 1
ATOM 1994 C C . GLY A 1 255 ? 5.045 14.186 17.922 1.00 88.00 255 GLY A C 1
ATOM 1995 O O . GLY A 1 255 ? 5.065 13.052 17.443 1.00 88.00 255 GLY A O 1
ATOM 1996 N N . SER A 1 256 ? 5.910 14.545 18.869 1.00 86.19 256 SER A N 1
ATOM 1997 C CA . SER A 1 256 ? 6.934 13.625 19.383 1.00 86.19 256 SER A CA 1
ATOM 1998 C C . SER A 1 256 ? 6.350 12.331 19.964 1.00 86.19 256 SER A C 1
ATOM 2000 O O . SER A 1 256 ? 6.945 11.273 19.769 1.00 86.19 256 SER A O 1
ATOM 2002 N N . MET A 1 257 ? 5.170 12.391 20.595 1.00 85.94 257 MET A N 1
ATOM 2003 C CA . MET A 1 257 ? 4.478 11.224 21.165 1.00 85.94 257 MET A CA 1
ATOM 2004 C C . MET A 1 257 ? 3.997 10.244 20.088 1.00 85.94 257 MET A C 1
ATOM 2006 O O . MET A 1 257 ? 3.984 9.036 20.299 1.00 85.94 257 MET A O 1
ATOM 2010 N N . GLY A 1 258 ? 3.656 10.758 18.904 1.00 82.31 258 GLY A N 1
ATOM 2011 C CA . GLY A 1 258 ? 3.235 9.973 17.744 1.00 82.31 258 GLY A CA 1
ATOM 2012 C C . GLY A 1 258 ? 4.352 9.297 16.962 1.00 82.31 258 GLY A C 1
ATOM 2013 O O . GLY A 1 258 ? 4.084 8.530 16.030 1.00 82.31 258 GLY A O 1
ATOM 2014 N N . LYS A 1 259 ? 5.613 9.603 17.277 1.00 85.81 259 LYS A N 1
ATOM 2015 C CA . LYS A 1 259 ? 6.753 9.134 16.493 1.00 85.81 259 LYS A CA 1
ATOM 2016 C C . LYS A 1 259 ? 6.835 7.609 16.534 1.00 85.81 259 LYS A C 1
ATOM 2018 O O . LYS A 1 259 ? 6.932 6.999 17.592 1.00 85.81 259 LYS A O 1
ATOM 2023 N N . GLY A 1 260 ? 6.801 6.984 15.357 1.00 84.00 260 GLY A N 1
ATOM 2024 C CA . GLY A 1 260 ? 6.847 5.525 15.233 1.00 84.00 260 GLY A CA 1
ATOM 2025 C C . GLY A 1 260 ? 5.510 4.816 15.476 1.00 84.00 260 GLY A C 1
ATOM 2026 O O . GLY A 1 260 ? 5.454 3.595 15.329 1.00 84.00 260 GLY A O 1
ATOM 2027 N N . ALA A 1 261 ? 4.417 5.541 15.751 1.00 87.81 261 ALA A N 1
ATOM 2028 C CA . ALA A 1 261 ? 3.086 4.942 15.875 1.00 87.81 261 ALA A CA 1
ATOM 2029 C C . ALA A 1 261 ? 2.696 4.154 14.613 1.00 87.81 261 ALA A C 1
ATOM 2031 O O . ALA A 1 261 ? 2.114 3.083 14.711 1.00 87.81 261 ALA A O 1
ATOM 2032 N N . SER A 1 262 ? 3.102 4.623 13.427 1.00 86.00 262 SER A N 1
ATOM 2033 C CA . SER A 1 262 ? 2.841 3.949 12.147 1.00 86.00 262 SER A CA 1
ATOM 2034 C C . SER A 1 262 ? 3.682 2.693 11.886 1.00 86.00 262 SER A C 1
ATOM 2036 O O . SER A 1 262 ? 3.322 1.894 11.013 1.00 86.00 262 SER A O 1
ATOM 2038 N N . ALA A 1 263 ? 4.777 2.514 12.632 1.00 86.00 263 ALA A N 1
ATOM 2039 C CA . ALA A 1 263 ? 5.716 1.402 12.501 1.00 86.00 263 ALA A CA 1
ATOM 2040 C C . ALA A 1 263 ? 5.416 0.238 13.464 1.00 86.00 263 ALA A C 1
ATOM 2042 O O . ALA A 1 263 ? 5.886 -0.875 13.238 1.00 86.00 263 ALA A O 1
ATOM 2043 N N . SER A 1 264 ? 4.626 0.476 14.515 1.00 91.25 264 SER A N 1
ATOM 2044 C CA . SER A 1 264 ? 4.173 -0.553 15.454 1.00 91.25 264 SER A CA 1
ATOM 2045 C C . SER A 1 264 ? 2.736 -0.953 15.146 1.00 91.25 264 SER A C 1
ATOM 2047 O O . SER A 1 264 ? 1.851 -0.104 15.105 1.00 91.25 264 SER A O 1
ATOM 2049 N N . SER A 1 265 ? 2.492 -2.253 14.975 1.00 93.44 265 SER A N 1
ATOM 2050 C CA . SER A 1 265 ? 1.138 -2.775 14.740 1.00 93.44 265 SER A CA 1
ATOM 2051 C C . SER A 1 265 ? 0.129 -2.346 15.812 1.00 93.44 265 SER A C 1
ATOM 2053 O O . SER A 1 265 ? -0.930 -1.832 15.466 1.00 93.44 265 SER A O 1
ATOM 2055 N N . SER A 1 266 ? 0.486 -2.480 17.091 1.00 94.81 266 SER A N 1
ATOM 2056 C CA . SER A 1 266 ? -0.396 -2.157 18.216 1.00 94.81 266 SER A CA 1
ATOM 2057 C C . SER A 1 266 ? -0.695 -0.658 18.292 1.00 94.81 266 SER A C 1
ATOM 2059 O O . SER A 1 266 ? -1.858 -0.257 18.279 1.00 94.81 266 SER A O 1
ATOM 2061 N N . ASN A 1 267 ? 0.338 0.194 18.245 1.00 94.81 267 ASN A N 1
ATOM 2062 C CA . ASN A 1 267 ? 0.140 1.648 18.292 1.00 94.81 267 ASN A CA 1
ATOM 2063 C C . ASN A 1 267 ? -0.625 2.160 17.070 1.00 94.81 267 ASN A C 1
ATOM 2065 O O . ASN A 1 267 ? -1.480 3.030 17.214 1.00 94.81 267 ASN A O 1
ATOM 2069 N N . TYR A 1 268 ? -0.351 1.620 15.880 1.00 96.00 268 TYR A N 1
ATOM 2070 C CA . TYR A 1 268 ? -1.074 2.005 14.675 1.00 96.00 268 TYR A CA 1
ATOM 2071 C C . TYR A 1 268 ? -2.557 1.655 14.779 1.00 96.00 268 TYR A C 1
ATOM 2073 O O . TYR A 1 268 ? -3.398 2.495 14.474 1.00 96.00 268 TYR A O 1
ATOM 2081 N N . LEU A 1 269 ? -2.890 0.432 15.199 1.00 97.38 269 LEU A N 1
ATOM 2082 C CA . LEU A 1 269 ? -4.280 -0.021 15.269 1.00 97.38 269 LEU A CA 1
ATOM 2083 C C . LEU A 1 269 ? -5.055 0.722 16.361 1.00 97.38 269 LEU A C 1
ATOM 2085 O O . LEU A 1 269 ? -6.168 1.169 16.093 1.00 97.38 269 LEU A O 1
ATOM 2089 N N . ARG A 1 270 ? -4.433 0.987 17.519 1.00 97.12 270 ARG A N 1
ATOM 2090 C CA . ARG A 1 270 ? -5.002 1.872 18.552 1.00 97.12 270 ARG A CA 1
ATOM 2091 C C . ARG A 1 270 ? -5.238 3.290 18.028 1.00 97.12 270 ARG A C 1
ATOM 2093 O O . ARG A 1 270 ? -6.292 3.875 18.279 1.00 97.12 270 ARG A O 1
ATOM 2100 N N . MET A 1 271 ? -4.284 3.839 17.272 1.00 95.88 271 MET A N 1
ATOM 2101 C CA . MET A 1 271 ? -4.435 5.147 16.628 1.00 95.88 271 MET A CA 1
ATOM 2102 C C . MET A 1 271 ? -5.620 5.139 15.661 1.00 95.88 271 MET A C 1
ATOM 2104 O O . MET A 1 271 ? -6.467 6.017 15.751 1.00 95.88 271 MET A O 1
ATOM 2108 N N . MET A 1 272 ? -5.727 4.140 14.780 1.00 96.19 272 MET A N 1
ATOM 2109 C CA . MET A 1 272 ? -6.849 4.039 13.840 1.00 96.19 272 MET A CA 1
ATOM 2110 C C . MET A 1 272 ? -8.201 3.922 14.555 1.00 96.19 272 MET A C 1
ATOM 2112 O O . MET A 1 272 ? -9.133 4.622 14.178 1.00 96.19 272 MET A O 1
ATOM 2116 N N . GLY A 1 273 ? -8.304 3.117 15.619 1.00 96.12 273 GLY A N 1
ATOM 2117 C CA . GLY A 1 273 ? -9.526 3.040 16.428 1.00 96.12 273 GLY A CA 1
ATOM 2118 C C . GLY A 1 273 ? -9.905 4.386 17.052 1.00 96.12 273 GLY A C 1
ATOM 2119 O O . GLY A 1 273 ? -11.062 4.797 16.985 1.00 96.12 273 GLY A O 1
ATOM 2120 N N . THR A 1 274 ? -8.915 5.116 17.575 1.00 95.50 274 THR A N 1
ATOM 2121 C CA . THR A 1 274 ? -9.108 6.465 18.142 1.00 95.50 274 THR A CA 1
ATOM 2122 C C . THR A 1 274 ? -9.661 7.444 17.103 1.00 95.50 274 THR A C 1
ATOM 2124 O O . THR A 1 274 ? -10.563 8.224 17.400 1.00 95.50 274 THR A O 1
ATOM 2127 N N . LEU A 1 275 ? -9.114 7.412 15.882 1.00 93.62 275 LEU A N 1
ATOM 2128 C CA . LEU A 1 275 ? -9.543 8.278 14.781 1.00 93.62 275 LEU A CA 1
ATOM 2129 C C . LEU A 1 275 ? -10.965 7.953 14.325 1.00 93.62 275 LEU A C 1
ATOM 2131 O O . LEU A 1 275 ? -11.757 8.869 14.121 1.00 93.62 275 LEU A O 1
ATOM 2135 N N . ASP A 1 276 ? -11.291 6.668 14.207 1.00 92.12 276 ASP A N 1
ATOM 2136 C CA . ASP A 1 276 ? -12.605 6.217 13.755 1.00 92.12 276 ASP A CA 1
ATOM 2137 C C . ASP A 1 276 ? -13.718 6.615 14.731 1.00 92.12 276 ASP A C 1
ATOM 2139 O O . ASP A 1 276 ? -14.770 7.072 14.290 1.00 92.12 276 ASP A O 1
ATOM 2143 N N . LYS A 1 277 ? -13.496 6.506 16.052 1.00 88.06 277 LYS A N 1
ATOM 2144 C CA . LYS A 1 277 ? -14.491 6.945 17.047 1.00 88.06 277 LYS A CA 1
ATOM 2145 C C . LYS A 1 277 ? -14.844 8.415 16.878 1.00 88.06 277 LYS A C 1
ATOM 2147 O O . LYS A 1 277 ? -16.011 8.769 16.929 1.00 88.06 277 LYS A O 1
ATOM 2152 N N . ALA A 1 278 ? -13.848 9.264 16.671 1.00 80.31 278 ALA A N 1
ATOM 2153 C CA . ALA A 1 278 ? -14.063 10.700 16.576 1.00 80.31 278 ALA A CA 1
ATOM 2154 C C . ALA A 1 278 ? -14.651 11.164 15.237 1.00 80.31 278 ALA A C 1
ATOM 2156 O O . ALA A 1 278 ? -15.116 12.294 15.146 1.00 80.31 278 ALA A O 1
ATOM 2157 N N . GLN A 1 279 ? -14.598 10.322 14.202 1.00 72.94 279 GLN A N 1
ATOM 2158 C CA . GLN A 1 279 ? -15.216 10.583 12.898 1.00 72.94 279 GLN A CA 1
ATOM 2159 C C . GLN A 1 279 ? -16.629 9.988 12.777 1.00 72.94 279 GLN A C 1
ATOM 2161 O O . GLN A 1 279 ? -17.345 10.340 11.845 1.00 72.94 279 GLN A O 1
ATOM 2166 N N . ASN A 1 280 ? -17.016 9.098 13.697 1.00 63.62 280 ASN A N 1
ATOM 2167 C CA . ASN A 1 280 ? -18.351 8.496 13.797 1.00 63.62 280 ASN A CA 1
ATOM 2168 C C . ASN A 1 280 ? -19.264 9.201 14.829 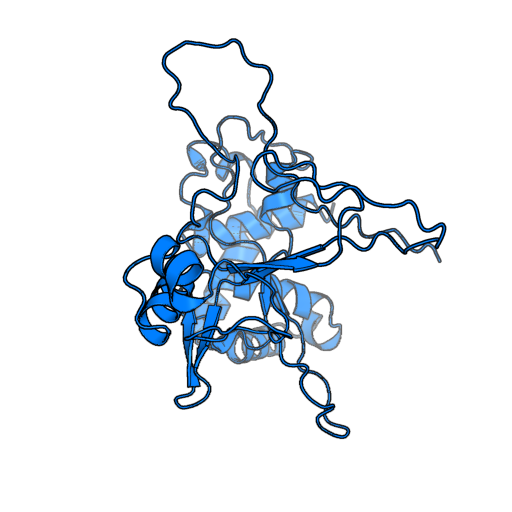1.00 63.62 280 ASN A C 1
ATOM 2170 O O . ASN A 1 280 ? -20.337 8.677 15.131 1.00 63.62 280 ASN A O 1
ATOM 2174 N N . VAL A 1 281 ? -18.828 10.334 15.394 1.00 42.19 281 VAL A N 1
ATOM 2175 C CA . VAL A 1 281 ? -19.626 11.227 16.259 1.00 42.19 281 VAL A CA 1
ATOM 2176 C C . VAL A 1 281 ? -20.094 12.425 15.449 1.00 42.19 281 VAL A C 1
ATOM 2178 O O . VAL A 1 281 ? -19.266 12.951 14.671 1.00 42.19 281 VAL A O 1
#

Mean predicted aligned error: 11.42 Å

Foldseek 3Di:
DDPPDPPPDDDDQDDDDPDDDDPPPPDDDDADPPLDDLQADKDKDADDLFDPHPHDDTPPRDDDPDPPPRDIDMDGHAWDADPPPRDIQGGSNSNVVVVCVVQVHPGSNCCCCPQVVVDPAQDDDDDDDGNDDHHDDDDDPPPPDDDQDKFWFFDAPQFQQPQPRDQDLPGPSLVRRGDGPDIDRQQLNNPPDDLLRRLVRVLVVQCVPPVNVVPVPVSLVVSCVRNVHDSVVSVVLVVLLVCLLPPNGLVCCHHNNVPCLSVDSSSVSSNNSVSVNVVVD

Solvent-accessible surface area (backbone atoms only — not comparable to full-atom values): 17106 Å² total; per-residue (Å²): 138,79,86,75,75,78,79,76,79,71,84,71,77,68,70,84,74,95,66,84,87,62,98,76,70,78,92,77,82,78,80,79,88,72,55,67,65,63,75,28,48,80,46,77,40,61,79,68,86,62,65,83,52,93,85,51,83,64,72,82,66,79,87,69,92,63,92,65,79,85,60,65,49,71,49,77,45,35,61,46,64,46,82,92,80,62,49,69,39,75,33,24,40,56,34,41,52,50,53,28,63,76,58,76,26,97,40,61,52,45,33,37,55,68,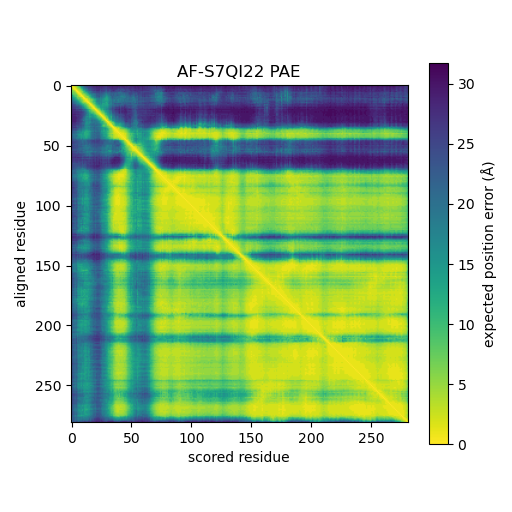30,24,58,68,56,80,57,54,48,80,75,88,82,66,81,48,85,47,88,69,57,71,74,82,76,72,82,63,73,91,60,78,77,78,62,78,46,44,11,27,54,76,88,50,67,42,34,50,80,86,50,62,88,40,79,84,34,68,67,62,51,52,49,70,40,64,77,35,78,49,70,59,56,44,73,47,73,85,65,51,55,57,37,46,50,53,27,48,51,58,58,40,56,76,33,73,84,36,56,79,33,65,67,61,36,48,55,50,48,18,65,47,49,63,47,55,59,72,59,47,53,54,46,49,50,28,18,48,50,9,38,78,71,46,56,66,63,65,40,32,16,82,64,6,58,63,29,58,77,34,62,57,51,32,29,18,49,51,19,26,51,50,48,66,70,74,103

Sequence (281 aa):
MDDEWLVRYFHKAPRRSALPQTLTASLTAAGGYRGGTRKGLDLTFGMPSTVTSPYFASLGSSASSRAETSTVGGILLRTIRCVADGRVISGPSLLVDEILRTSDAPSIASLVKQKWNDDISAFPATSSYREVNLWLKRRSPSGPEPKPPIHTSPRIGLDLSNPETTDSFSHPRVIYVARPYRFFTNPHLLTANGRWQTLYGLYKELLLSPKHAEDERAMIQKLAKLTGLKLPTVERFLDDYKQGYESGKLKSFIGSMGKGASASSSNYLRMMGTLDKAQNV

Radius of gyration: 22.16 Å; Cα contacts (8 Å, |Δi|>4): 360; chains: 1; bounding box: 54×51×60 Å